Protein AF-A0A2V9KYU4-F1 (afdb_monomer)

Radius of gyration: 28.45 Å; Cα contacts (8 Å, |Δi|>4): 167; chains: 1; bounding box: 65×43×96 Å

Foldseek 3Di:
DDDDPPVLVVLVVVVVVVPPPPVVVLVVLQDPVNVVVLVVVLVVQLVVQLVVCVVPQPDPVDDSVVSNVVSNVVSVVVSVVVVVVVVLLSSQLSLCVQQVHPSVVLSCQCVVDPPSVSVVVCVVPPFDGWDQDPPPRDTHGPPDQADPPPRDGSFDADPPPRHTARSNDQARPPQRDGPPVVVVPPDDDDPPDDDPDDDDD

Sequence (201 aa):
MGGPSNDKLRAIHWRLEHERFRFSEEIRLIPRWYITLIVVLYVVALVAVQIANAMKPLFPDLPGGLSALAAAGITTAAAIGIALFLCLFCYVYVDAQRRGMKAILWLLLAILVPDLIGVVIYFLLREPLPLNCPQCGAVGNARFNYCPSCGNNFRPTCPQCKQEARPGDHYCPNCACDLTATKRTGTGEPVISPAPGAPRL

Solvent-accessible surface area (backbone atoms only — not comparable to full-atom values): 12212 Å² total; per-residue (Å²): 140,81,75,80,53,72,69,54,50,51,46,41,51,55,54,54,66,75,68,60,82,53,59,73,62,62,61,60,67,62,53,68,70,56,55,51,48,53,52,50,52,48,53,50,51,50,53,53,52,53,53,46,35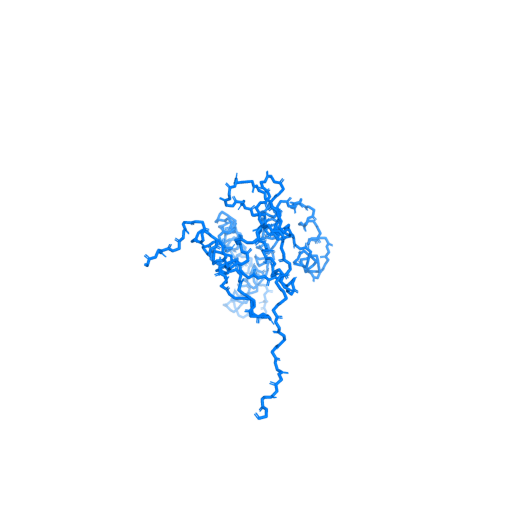,72,78,50,56,86,42,76,91,42,61,72,74,56,31,51,50,52,52,51,49,54,51,49,53,52,49,51,54,52,49,52,53,53,51,51,50,52,46,51,30,53,53,28,48,68,42,72,45,70,25,68,60,55,40,48,42,30,66,72,34,66,92,53,47,22,46,53,52,45,70,74,67,57,67,66,60,63,38,66,39,92,88,77,59,52,80,39,61,68,86,51,51,46,40,92,88,78,62,53,67,76,57,47,56,39,89,88,80,66,44,84,36,66,73,82,53,56,47,36,94,89,75,65,47,56,53,65,63,54,74,73,58,87,63,94,71,87,82,82,73,81,80,93,83,75,87,81,130

Mean predicted aligned error: 12.61 Å

pLDDT: mean 78.89, std 16.22, range [37.5, 95.5]

Nearest PDB structures (foldseek):
  7uhy-assembly1_C-2  TM=3.175E-01  e=9.437E-01  Homo sapiens

Structure (mmCIF, N/CA/C/O backbone):
data_AF-A0A2V9KYU4-F1
#
_entry.id   AF-A0A2V9KYU4-F1
#
loop_
_atom_site.group_PDB
_atom_site.id
_atom_site.type_symbol
_atom_site.label_atom_id
_atom_site.label_alt_id
_atom_site.label_comp_id
_atom_site.label_asym_id
_atom_site.label_entity_id
_atom_site.label_seq_id
_atom_site.pdbx_PDB_ins_code
_atom_site.Cartn_x
_atom_site.Cartn_y
_atom_site.Cartn_z
_atom_site.occupancy
_atom_site.B_iso_or_equiv
_atom_site.auth_seq_id
_atom_site.auth_comp_id
_atom_site.auth_asym_id
_atom_site.auth_atom_id
_atom_site.pdbx_PDB_model_num
ATOM 1 N N . MET A 1 1 ? -22.993 -27.137 34.598 1.00 40.31 1 MET A N 1
ATOM 2 C CA . MET A 1 1 ? -22.034 -26.825 33.517 1.00 40.31 1 MET A CA 1
ATOM 3 C C . MET A 1 1 ? -22.805 -26.150 32.388 1.00 40.31 1 MET A C 1
ATOM 5 O O . MET A 1 1 ? -23.361 -26.834 31.546 1.00 40.31 1 MET A O 1
ATOM 9 N N . GLY A 1 2 ? -22.964 -24.826 32.440 1.00 51.06 2 GLY A N 1
ATOM 10 C CA . GLY A 1 2 ? -23.612 -24.065 31.367 1.00 51.06 2 GLY A CA 1
ATOM 11 C C . GLY A 1 2 ? -22.533 -23.487 30.465 1.00 51.06 2 GLY A C 1
ATOM 12 O O . GLY A 1 2 ? -21.697 -22.7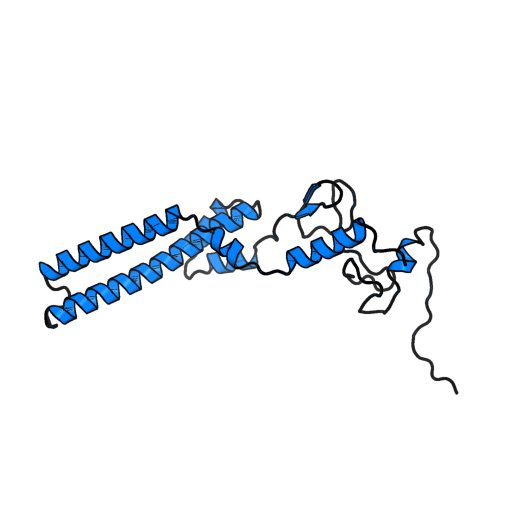28 30.954 1.00 51.06 2 GLY A O 1
ATOM 13 N N . GLY A 1 3 ? -22.511 -23.877 29.189 1.00 51.41 3 GLY A N 1
ATOM 14 C CA . GLY A 1 3 ? -21.596 -23.292 28.210 1.00 51.41 3 GLY A CA 1
ATOM 15 C C . GLY A 1 3 ? -21.772 -21.768 28.121 1.00 51.41 3 GLY A C 1
ATOM 16 O O . GLY A 1 3 ? -22.841 -21.250 28.464 1.00 51.41 3 GLY A O 1
ATOM 17 N N . PRO A 1 4 ? -20.738 -21.017 27.705 1.00 56.16 4 PRO A N 1
ATOM 18 C CA . PRO A 1 4 ? -20.867 -19.577 27.506 1.00 56.16 4 PRO A CA 1
ATOM 19 C C . PRO A 1 4 ? -22.019 -19.283 26.532 1.00 56.16 4 PRO A C 1
ATOM 21 O O . PRO A 1 4 ? -22.140 -19.944 25.503 1.00 56.16 4 PRO A O 1
ATOM 24 N N . SER A 1 5 ? -22.877 -18.305 26.859 1.00 67.00 5 SER A N 1
ATOM 25 C CA . SER A 1 5 ? -23.969 -17.907 25.961 1.00 67.00 5 SER A CA 1
ATOM 26 C C . SER A 1 5 ? -23.408 -17.490 24.599 1.00 67.00 5 SER A C 1
ATOM 28 O O . SER A 1 5 ? -22.297 -16.954 24.522 1.00 67.00 5 SER A O 1
ATOM 30 N N . ASN A 1 6 ? -24.177 -17.698 23.528 1.00 65.69 6 ASN A N 1
ATOM 31 C CA . ASN A 1 6 ? -23.766 -17.342 22.165 1.00 65.69 6 ASN A CA 1
ATOM 32 C C . ASN A 1 6 ? -23.271 -15.888 22.054 1.00 65.69 6 ASN A C 1
ATOM 34 O O . ASN A 1 6 ? -22.336 -15.615 21.307 1.00 65.69 6 ASN A O 1
ATOM 38 N N . ASP A 1 7 ? -23.806 -14.968 22.858 1.00 62.75 7 ASP A N 1
ATOM 39 C CA . ASP A 1 7 ? -23.368 -13.566 22.895 1.00 62.75 7 ASP A CA 1
ATOM 40 C C . ASP A 1 7 ? -21.954 -13.389 23.463 1.00 62.75 7 ASP A C 1
ATOM 42 O O . ASP A 1 7 ? -21.179 -12.566 22.973 1.00 62.75 7 ASP A O 1
ATOM 46 N N . LYS A 1 8 ? -21.582 -14.187 24.476 1.00 57.88 8 LYS A N 1
ATOM 47 C CA . LYS A 1 8 ? -20.220 -14.196 25.032 1.00 57.88 8 LYS A CA 1
ATOM 48 C C . LYS A 1 8 ? -19.228 -14.789 24.036 1.00 57.88 8 LYS A C 1
ATOM 50 O O . LYS A 1 8 ? -18.146 -14.234 23.867 1.00 57.88 8 LYS A O 1
ATOM 55 N N . LEU A 1 9 ? -19.615 -15.860 23.342 1.00 58.56 9 LEU A N 1
ATOM 56 C CA . LEU A 1 9 ? -18.808 -16.450 22.270 1.00 58.56 9 LEU A CA 1
ATOM 57 C C . LEU A 1 9 ? -18.615 -15.464 21.109 1.00 58.56 9 LEU A C 1
ATOM 59 O O . LEU A 1 9 ? -17.493 -15.298 20.636 1.00 58.56 9 LEU A O 1
ATOM 63 N N . ARG A 1 10 ? -19.661 -14.722 20.717 1.00 64.19 10 ARG A N 1
ATOM 64 C CA . ARG A 1 10 ? -19.561 -13.656 19.703 1.00 64.19 10 ARG A CA 1
ATOM 65 C C . ARG A 1 10 ? -18.620 -12.532 20.134 1.00 64.19 10 ARG A C 1
ATOM 67 O O . ARG A 1 10 ? -17.839 -12.074 19.310 1.00 64.19 10 ARG A O 1
ATOM 74 N N . ALA A 1 11 ? -18.641 -12.115 21.400 1.00 61.28 11 ALA A N 1
ATOM 75 C CA . ALA A 1 11 ? -17.736 -11.079 21.906 1.00 61.28 11 ALA A CA 1
ATOM 76 C C . ALA A 1 11 ? -16.263 -11.535 21.963 1.00 61.28 11 ALA A C 1
ATOM 78 O O . ALA A 1 11 ? -15.364 -10.746 21.670 1.00 61.28 11 ALA A O 1
ATOM 79 N N . ILE A 1 12 ? -16.014 -12.804 22.308 1.00 57.31 12 ILE A N 1
ATOM 80 C CA . ILE A 1 12 ? -14.667 -13.400 22.327 1.00 57.31 12 ILE A CA 1
ATOM 81 C C . ILE A 1 12 ? -14.130 -13.561 20.899 1.00 57.31 12 ILE A C 1
ATOM 83 O O . ILE A 1 12 ? -13.014 -13.125 20.617 1.00 57.31 12 ILE A O 1
ATOM 87 N N . HIS A 1 13 ? -14.935 -14.102 19.978 1.00 62.19 13 HIS A N 1
ATOM 88 C CA . HIS A 1 13 ? -14.573 -14.201 18.561 1.00 62.19 13 HIS A CA 1
ATOM 89 C C . HIS A 1 13 ? -14.323 -12.826 17.940 1.00 62.19 13 HIS A C 1
ATOM 91 O O . HIS A 1 13 ? -13.353 -12.656 17.210 1.00 62.19 13 HIS A O 1
ATOM 97 N N . TRP A 1 14 ? -15.136 -11.824 18.286 1.00 60.81 14 TRP A N 1
ATOM 98 C CA . TRP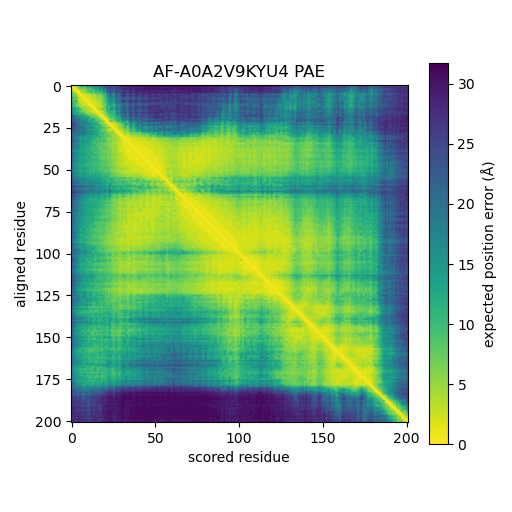 A 1 14 ? -14.946 -10.463 17.797 1.00 60.81 14 TRP A CA 1
ATOM 99 C C . TRP A 1 14 ? -13.592 -9.882 18.218 1.00 60.81 14 TRP A C 1
ATOM 101 O O . TRP A 1 14 ? -12.940 -9.252 17.397 1.00 60.81 14 TRP A O 1
ATOM 111 N N . ARG A 1 15 ? -13.108 -10.125 19.445 1.00 54.84 15 ARG A N 1
ATOM 112 C CA . ARG A 1 15 ? -11.772 -9.653 19.858 1.00 54.84 15 ARG A CA 1
ATOM 113 C C . ARG A 1 15 ? -10.639 -10.414 19.156 1.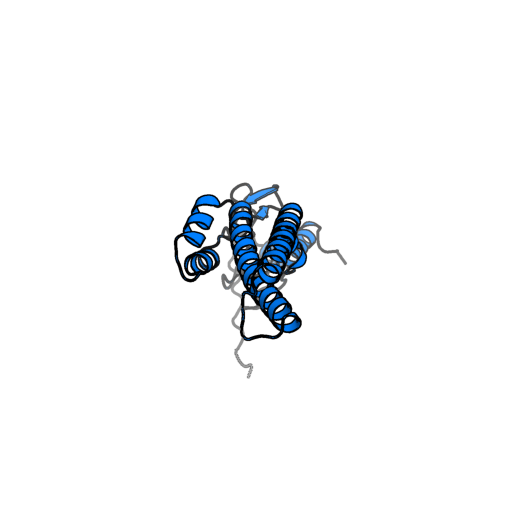00 54.84 15 ARG A C 1
ATOM 115 O O . ARG A 1 15 ? -9.675 -9.790 18.730 1.00 54.84 15 ARG A O 1
ATOM 122 N N . LEU A 1 16 ? -10.771 -11.734 19.012 1.00 56.41 16 LEU A N 1
ATOM 123 C CA . LEU A 1 16 ? -9.749 -12.589 18.392 1.00 56.41 16 LEU A CA 1
ATOM 124 C C . LEU A 1 16 ? -9.603 -12.354 16.879 1.00 56.41 16 LEU A C 1
ATOM 126 O O . LEU A 1 16 ? -8.491 -12.419 16.360 1.00 56.41 16 LEU A O 1
ATOM 130 N N . GLU A 1 17 ? -10.689 -12.023 16.173 1.00 55.38 17 GLU A N 1
ATOM 131 C CA . GLU A 1 17 ? -10.633 -11.672 14.744 1.00 55.38 17 GLU A CA 1
ATOM 132 C C . GLU A 1 17 ? -9.813 -10.386 14.500 1.00 55.38 17 GLU A C 1
ATOM 134 O O . GLU A 1 17 ? -9.202 -10.244 13.445 1.00 55.38 17 GLU A O 1
ATOM 139 N N . HIS A 1 18 ? -9.727 -9.483 15.488 1.00 56.16 18 HIS A N 1
ATOM 140 C CA . HIS A 1 18 ? -8.988 -8.215 15.388 1.00 56.16 18 HIS A CA 1
ATOM 141 C C . HIS A 1 18 ? -7.483 -8.314 15.687 1.00 56.16 18 HIS A C 1
ATOM 143 O O . HIS A 1 18 ? -6.748 -7.394 15.338 1.00 56.16 18 HIS A O 1
ATOM 149 N N . GLU A 1 19 ? -7.005 -9.397 16.309 1.00 51.84 19 GLU A N 1
ATOM 150 C CA . GLU A 1 19 ? -5.578 -9.576 16.647 1.00 51.84 19 GLU A CA 1
ATOM 151 C C . GLU A 1 19 ? -4.812 -10.423 15.621 1.00 51.84 19 GLU A C 1
ATOM 153 O O . GLU A 1 19 ? -3.578 -10.430 15.608 1.00 51.84 19 GLU A O 1
ATOM 158 N N . ARG A 1 20 ? -5.507 -11.124 14.716 1.00 46.97 20 ARG A N 1
ATOM 159 C CA . ARG A 1 20 ? -4.837 -11.896 13.670 1.00 46.97 20 ARG A CA 1
ATOM 160 C C . ARG A 1 20 ? -4.405 -10.948 12.554 1.00 46.97 20 ARG A C 1
ATOM 162 O O . ARG A 1 20 ? -5.153 -10.726 11.608 1.00 46.97 20 ARG A O 1
ATOM 169 N N . PHE A 1 21 ? -3.183 -10.423 12.666 1.00 43.94 21 PHE A N 1
ATOM 170 C CA . PHE A 1 21 ? -2.430 -9.749 11.603 1.00 43.94 21 PHE A CA 1
ATOM 171 C C . PHE A 1 21 ? -2.360 -10.640 10.355 1.00 43.94 21 PHE A C 1
ATOM 173 O O . PHE A 1 21 ? -1.395 -11.365 10.110 1.00 43.94 21 PHE A O 1
ATOM 180 N N . ARG A 1 22 ? -3.427 -10.632 9.561 1.00 57.81 22 ARG A N 1
ATOM 181 C CA . ARG A 1 22 ? -3.567 -11.401 8.331 1.00 57.81 22 ARG A CA 1
ATOM 182 C C . ARG A 1 22 ? -2.882 -10.596 7.232 1.00 57.81 22 ARG A C 1
ATOM 184 O O . ARG A 1 22 ? -3.526 -10.136 6.299 1.00 57.81 22 ARG A O 1
ATOM 191 N N . PHE A 1 23 ? -1.559 -10.442 7.348 1.00 52.31 23 PHE A N 1
ATOM 192 C CA . PHE A 1 23 ? -0.682 -9.836 6.334 1.00 52.31 23 PHE A CA 1
ATOM 193 C C . PHE A 1 23 ? -1.031 -10.336 4.919 1.00 52.31 23 PHE A C 1
ATOM 195 O O . PHE A 1 23 ? -0.989 -9.586 3.952 1.00 52.31 23 PHE A O 1
ATOM 202 N N . SER A 1 24 ? -1.459 -11.597 4.791 1.00 54.41 24 SER A N 1
ATOM 203 C CA . SER A 1 24 ? -1.898 -12.203 3.529 1.00 54.41 24 SER A CA 1
ATOM 204 C C . SER A 1 24 ? -3.196 -11.622 2.943 1.00 54.41 24 SER A C 1
ATOM 206 O O . SER A 1 24 ? -3.373 -11.655 1.728 1.00 54.41 24 SER A O 1
ATOM 208 N N . GLU A 1 25 ? -4.114 -11.100 3.762 1.00 64.38 25 GLU A N 1
ATOM 209 C CA . GLU A 1 25 ? -5.283 -10.344 3.282 1.00 64.38 25 GLU A CA 1
ATOM 210 C C . GLU A 1 25 ? -4.933 -8.913 2.905 1.00 64.38 25 GLU A C 1
ATOM 212 O O . GLU A 1 25 ? -5.524 -8.366 1.973 1.00 64.38 25 GLU A O 1
ATOM 217 N N . GLU A 1 26 ? -3.945 -8.344 3.586 1.00 64.44 26 GLU A N 1
ATOM 218 C CA . GLU A 1 26 ? -3.434 -7.009 3.307 1.00 64.44 26 GLU A CA 1
ATOM 219 C C . GLU A 1 26 ? -2.652 -6.990 1.979 1.00 64.44 26 GLU A C 1
ATOM 221 O O . GLU A 1 26 ? -2.885 -6.135 1.132 1.00 64.44 26 GLU A O 1
ATOM 226 N N . ILE A 1 27 ? -1.852 -8.026 1.691 1.00 63.97 27 ILE A N 1
ATOM 227 C CA . ILE A 1 27 ? -1.189 -8.220 0.384 1.00 63.97 27 ILE A CA 1
ATOM 228 C C . ILE A 1 27 ? -2.212 -8.442 -0.746 1.00 63.97 27 ILE A C 1
ATOM 230 O O . ILE A 1 27 ? -1.970 -8.081 -1.898 1.00 63.97 27 ILE A O 1
ATOM 234 N N . ARG A 1 28 ? -3.397 -8.983 -0.430 1.00 66.56 28 ARG A N 1
ATOM 235 C CA . ARG A 1 28 ? -4.480 -9.193 -1.405 1.00 66.56 28 ARG A CA 1
ATOM 236 C C . ARG A 1 28 ? -5.164 -7.896 -1.847 1.00 66.56 28 ARG A C 1
ATOM 238 O O . ARG A 1 28 ? -5.975 -7.958 -2.770 1.00 66.56 28 ARG A O 1
ATOM 245 N N . LEU A 1 29 ? -4.865 -6.749 -1.218 1.00 72.50 29 LEU A N 1
ATOM 246 C CA . LEU A 1 29 ? -5.327 -5.440 -1.697 1.00 72.50 29 LEU A CA 1
ATOM 247 C C . LEU A 1 29 ? -4.792 -5.121 -3.090 1.00 72.50 29 LEU A C 1
ATOM 249 O O . LEU A 1 29 ? -5.500 -4.470 -3.855 1.00 72.50 29 LEU A O 1
ATOM 253 N N . ILE A 1 30 ? -3.555 -5.526 -3.399 1.00 78.69 30 ILE A N 1
ATOM 254 C CA . ILE A 1 30 ? -2.906 -5.147 -4.652 1.00 78.69 30 ILE A CA 1
ATOM 255 C C . ILE A 1 30 ? -3.577 -5.936 -5.783 1.00 78.69 30 ILE A C 1
ATOM 257 O O . ILE A 1 30 ? -3.495 -7.171 -5.806 1.00 78.69 30 ILE A O 1
ATOM 261 N N . PRO A 1 31 ? -4.262 -5.266 -6.727 1.00 80.75 31 PRO A N 1
ATOM 262 C CA . PRO A 1 31 ? -4.967 -5.961 -7.786 1.00 80.75 31 PRO A CA 1
ATOM 263 C C . PRO A 1 31 ? -3.992 -6.784 -8.625 1.00 80.75 31 PRO A C 1
ATOM 265 O O . PRO A 1 31 ? -2.937 -6.297 -9.028 1.00 80.75 31 PRO A O 1
ATOM 268 N N . ARG A 1 32 ? -4.362 -8.020 -8.970 1.00 85.19 32 ARG A N 1
ATOM 269 C CA . ARG A 1 32 ? -3.508 -8.868 -9.819 1.00 85.19 32 ARG A CA 1
ATOM 270 C C . ARG A 1 32 ? -3.208 -8.226 -11.174 1.00 85.19 32 ARG A C 1
ATOM 272 O O . ARG A 1 32 ? -2.089 -8.355 -11.653 1.00 85.19 32 ARG A O 1
ATOM 279 N N . TRP A 1 33 ? -4.172 -7.493 -1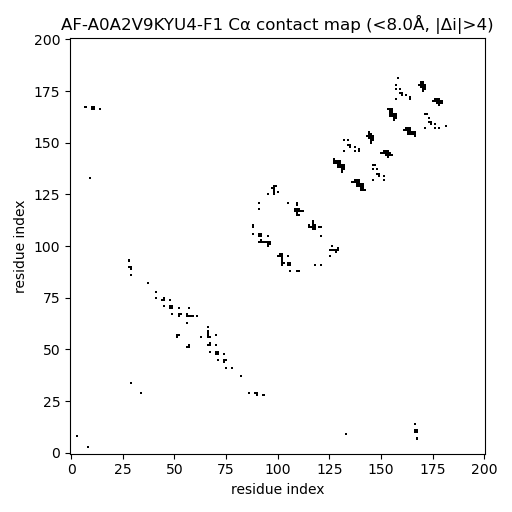1.738 1.00 87.56 33 TRP A N 1
ATOM 280 C CA . TRP A 1 33 ? -3.996 -6.773 -13.003 1.00 87.56 33 TRP A CA 1
ATOM 281 C C . TRP A 1 33 ? -2.905 -5.693 -12.916 1.00 87.56 33 TRP A C 1
ATOM 283 O O . TRP A 1 33 ? -2.198 -5.435 -13.889 1.00 87.56 33 TRP A O 1
ATOM 293 N N . TYR A 1 34 ? -2.735 -5.085 -11.740 1.00 87.31 34 TYR A N 1
ATOM 294 C CA . TYR A 1 34 ? -1.721 -4.064 -11.506 1.00 87.31 34 TYR A CA 1
ATOM 295 C C . TYR A 1 34 ? -0.320 -4.678 -11.480 1.00 87.31 34 TYR A C 1
ATOM 297 O O . TYR A 1 34 ? 0.596 -4.183 -12.130 1.00 87.31 34 TYR A O 1
ATOM 305 N N . ILE A 1 35 ? -0.179 -5.824 -10.809 1.00 87.56 35 ILE A N 1
ATOM 306 C CA . ILE A 1 35 ? 1.072 -6.590 -10.797 1.00 87.56 35 ILE A CA 1
ATOM 307 C C . ILE A 1 35 ? 1.422 -7.050 -12.215 1.00 87.56 35 ILE A C 1
ATOM 309 O O . ILE A 1 35 ? 2.562 -6.886 -12.641 1.00 87.56 35 ILE A O 1
ATOM 313 N N . THR A 1 36 ? 0.452 -7.568 -12.980 1.00 90.69 36 THR A N 1
ATOM 314 C CA . THR A 1 36 ? 0.707 -7.970 -14.373 1.00 90.69 36 THR A CA 1
ATOM 315 C C . THR A 1 36 ? 1.143 -6.793 -15.239 1.00 90.69 36 THR A C 1
ATOM 317 O O . THR A 1 36 ? 2.053 -6.953 -16.042 1.00 90.69 36 THR A O 1
ATOM 320 N N . LEU A 1 37 ? 0.558 -5.606 -15.048 1.00 91.94 37 LEU A N 1
ATOM 321 C CA . LEU A 1 37 ? 0.958 -4.391 -15.761 1.00 91.94 37 LEU A CA 1
ATOM 322 C C . LEU A 1 37 ? 2.420 -4.035 -15.451 1.00 91.94 37 LEU A C 1
ATOM 324 O O . LEU A 1 37 ? 3.203 -3.847 -16.380 1.00 91.94 37 LEU A O 1
ATOM 328 N N . ILE A 1 38 ? 2.809 -4.004 -14.170 1.00 92.00 38 ILE A N 1
ATOM 329 C CA . ILE A 1 38 ? 4.193 -3.714 -13.752 1.00 92.00 38 ILE A CA 1
ATOM 330 C C . ILE A 1 38 ? 5.172 -4.716 -14.370 1.00 92.00 38 ILE A C 1
ATOM 332 O O . ILE A 1 38 ? 6.197 -4.315 -14.916 1.00 92.00 38 ILE A O 1
ATOM 336 N N . VAL A 1 39 ? 4.846 -6.012 -14.323 1.00 92.12 39 VAL A N 1
ATOM 337 C CA . VAL A 1 39 ? 5.694 -7.067 -14.895 1.00 92.12 39 VAL A CA 1
ATOM 338 C C . VAL A 1 39 ? 5.831 -6.903 -16.410 1.00 92.12 39 VAL A C 1
ATOM 340 O O . VAL A 1 39 ? 6.940 -6.997 -16.927 1.00 92.12 39 VAL A O 1
ATOM 343 N N . VAL A 1 40 ? 4.741 -6.605 -17.124 1.00 95.06 40 VAL A N 1
ATOM 344 C CA . VAL A 1 40 ? 4.777 -6.362 -18.575 1.00 95.06 40 VAL A CA 1
ATOM 345 C C . VAL A 1 40 ? 5.646 -5.148 -18.907 1.00 95.06 40 VAL A C 1
ATOM 347 O O . VAL A 1 40 ? 6.522 -5.255 -19.761 1.00 95.06 40 VAL A O 1
ATOM 350 N N . LEU A 1 41 ? 5.466 -4.017 -18.216 1.00 94.06 41 LEU A N 1
ATOM 351 C CA . LEU A 1 41 ? 6.287 -2.820 -18.434 1.00 94.06 41 LEU A CA 1
ATOM 352 C C . LEU A 1 41 ? 7.768 -3.068 -18.138 1.00 94.06 41 LEU A C 1
ATOM 354 O O . LEU A 1 41 ? 8.625 -2.595 -18.880 1.00 94.06 41 LEU A O 1
ATOM 358 N N . TYR A 1 42 ? 8.071 -3.835 -17.091 1.00 94.06 42 TYR A N 1
ATOM 359 C CA . TYR A 1 42 ? 9.436 -4.230 -16.762 1.00 94.06 42 TYR A CA 1
ATOM 360 C C . TYR A 1 42 ? 10.072 -5.076 -17.872 1.00 94.06 42 TYR A C 1
ATOM 362 O O . TYR A 1 42 ? 11.183 -4.777 -18.305 1.00 94.06 42 TYR A O 1
ATOM 370 N N . VAL A 1 43 ? 9.360 -6.084 -18.389 1.00 94.94 43 VAL A N 1
ATOM 371 C CA . VAL A 1 43 ? 9.848 -6.913 -19.505 1.00 94.94 43 VAL A CA 1
ATOM 372 C C . VAL A 1 43 ? 10.069 -6.065 -20.760 1.00 94.94 43 VAL A C 1
ATOM 374 O O . VAL A 1 43 ? 11.100 -6.203 -21.415 1.00 94.94 43 VAL A O 1
ATOM 377 N N . VAL A 1 44 ? 9.152 -5.144 -21.071 1.00 95.50 44 VAL A N 1
ATOM 378 C CA . VAL A 1 44 ? 9.303 -4.209 -22.198 1.00 95.50 44 VAL A CA 1
ATOM 379 C C . VAL A 1 44 ? 10.533 -3.314 -22.014 1.00 95.50 44 VAL A C 1
ATOM 381 O O . VAL A 1 44 ? 11.313 -3.158 -22.953 1.00 95.50 44 VAL A O 1
ATOM 384 N N . ALA A 1 45 ? 10.748 -2.768 -20.814 1.00 93.38 45 ALA A N 1
ATOM 385 C CA . ALA A 1 45 ? 11.907 -1.934 -20.505 1.00 93.38 45 ALA A CA 1
ATOM 386 C C . ALA A 1 45 ? 13.229 -2.710 -20.618 1.00 93.38 45 ALA A C 1
ATOM 388 O O . ALA A 1 45 ? 14.185 -2.197 -21.200 1.00 93.38 45 ALA A O 1
ATOM 389 N N . LEU A 1 46 ? 13.273 -3.957 -20.133 1.00 93.06 46 LEU A N 1
ATOM 390 C CA . LEU A 1 46 ? 14.431 -4.835 -20.306 1.00 93.06 46 LEU A CA 1
ATOM 391 C C . LEU A 1 46 ? 14.739 -5.059 -21.786 1.00 93.06 46 LEU A C 1
ATOM 393 O O . LEU A 1 46 ? 15.868 -4.840 -22.215 1.00 93.06 46 LEU A O 1
ATOM 397 N N . VAL A 1 47 ? 13.744 -5.464 -22.578 1.00 93.75 47 VAL A N 1
ATOM 398 C CA . VAL A 1 47 ? 13.930 -5.724 -24.012 1.00 93.75 47 VAL A CA 1
ATOM 399 C C . VAL A 1 47 ? 14.423 -4.467 -24.730 1.00 93.75 47 VAL A C 1
ATOM 401 O O . VAL A 1 47 ? 15.393 -4.539 -25.481 1.00 93.75 47 VAL A O 1
ATOM 404 N N . ALA A 1 48 ? 13.819 -3.309 -24.456 1.00 92.62 48 ALA A N 1
ATOM 405 C CA . ALA A 1 48 ? 14.224 -2.039 -25.052 1.00 92.62 48 ALA A CA 1
ATOM 406 C C . ALA A 1 48 ? 15.681 -1.675 -24.721 1.00 92.62 48 ALA A C 1
ATOM 408 O O . ALA A 1 48 ? 16.435 -1.285 -25.612 1.00 92.62 48 ALA A O 1
ATOM 409 N N . VAL A 1 49 ? 16.100 -1.842 -23.462 1.00 91.44 49 VAL A N 1
ATOM 410 C CA . VAL A 1 49 ? 17.469 -1.521 -23.032 1.00 91.44 49 VAL A CA 1
ATOM 411 C C . VAL A 1 49 ? 18.485 -2.504 -23.605 1.00 91.44 49 VAL A C 1
ATOM 413 O O . VAL A 1 49 ? 19.553 -2.073 -24.033 1.00 91.44 49 VAL A O 1
ATOM 416 N N . GLN A 1 50 ? 18.157 -3.793 -23.705 1.00 89.12 50 GLN A N 1
ATOM 417 C CA . GLN A 1 50 ? 19.062 -4.769 -24.316 1.00 89.12 50 GLN A CA 1
ATOM 418 C C . GLN A 1 50 ? 19.203 -4.563 -25.830 1.00 89.12 50 GLN A C 1
ATOM 420 O O . GLN A 1 50 ? 20.313 -4.677 -26.348 1.00 89.12 50 GLN A O 1
ATOM 425 N N . ILE A 1 51 ? 18.124 -4.196 -26.535 1.00 90.62 51 ILE A N 1
ATOM 426 C CA . ILE A 1 51 ? 18.191 -3.799 -27.952 1.00 90.62 51 ILE A CA 1
ATOM 427 C C . ILE A 1 51 ? 19.070 -2.554 -28.106 1.00 90.62 51 ILE A C 1
ATOM 429 O O . ILE A 1 51 ? 19.972 -2.537 -28.942 1.00 90.62 51 ILE A O 1
ATOM 433 N N . ALA A 1 52 ? 18.857 -1.534 -27.270 1.00 89.88 52 ALA A N 1
ATOM 434 C CA . ALA A 1 52 ? 19.666 -0.322 -27.296 1.00 89.88 52 ALA A CA 1
ATOM 435 C C . ALA A 1 52 ? 21.150 -0.621 -27.029 1.00 89.88 52 ALA A C 1
ATOM 437 O O . ALA A 1 52 ? 21.997 -0.156 -27.786 1.00 89.88 52 ALA A O 1
ATOM 438 N N . ASN A 1 53 ? 21.463 -1.451 -26.026 1.00 88.19 53 ASN A N 1
ATOM 439 C CA . ASN A 1 53 ? 22.833 -1.846 -25.693 1.00 88.19 53 ASN A CA 1
ATOM 440 C C . ASN A 1 53 ? 23.502 -2.673 -26.808 1.00 88.19 53 ASN A C 1
ATOM 442 O O . ASN A 1 53 ? 24.715 -2.589 -26.980 1.00 88.19 53 ASN A O 1
ATOM 446 N N . ALA A 1 54 ? 22.726 -3.440 -27.584 1.00 86.75 54 ALA A N 1
ATOM 447 C CA . ALA A 1 54 ? 23.221 -4.160 -28.758 1.00 86.75 54 ALA A CA 1
ATOM 448 C C . ALA A 1 54 ? 23.532 -3.226 -29.942 1.00 86.75 54 ALA A C 1
ATOM 450 O O . ALA A 1 54 ? 24.489 -3.470 -30.672 1.00 86.75 54 ALA A O 1
ATOM 451 N N . MET A 1 55 ? 22.750 -2.154 -30.130 1.00 88.31 55 MET A N 1
ATOM 452 C CA . MET A 1 55 ? 23.000 -1.149 -31.175 1.00 88.31 55 MET A CA 1
ATOM 453 C C . MET A 1 55 ? 24.148 -0.204 -30.808 1.00 88.31 55 MET A C 1
ATOM 455 O O . MET A 1 55 ? 24.969 0.146 -31.654 1.00 88.31 55 MET A O 1
ATOM 459 N N . LYS A 1 56 ? 24.199 0.230 -29.547 1.00 87.00 56 LYS A N 1
ATOM 460 C CA . LYS A 1 56 ? 25.253 1.076 -28.995 1.00 87.00 56 LYS A CA 1
ATOM 461 C C . LYS A 1 56 ? 25.483 0.674 -27.537 1.00 87.00 56 LYS A C 1
ATOM 463 O O . LYS A 1 56 ? 24.584 0.888 -26.722 1.00 87.00 56 LYS A O 1
ATOM 468 N N . PRO A 1 57 ? 26.666 0.146 -27.178 1.00 84.44 57 PRO A N 1
ATOM 469 C CA . PRO A 1 57 ? 26.921 -0.263 -25.807 1.00 84.44 57 PRO A CA 1
ATOM 470 C C . PRO A 1 57 ? 26.811 0.948 -24.879 1.00 84.44 57 PRO A C 1
ATOM 472 O O . PRO A 1 57 ? 27.473 1.967 -25.083 1.00 84.44 57 PRO A O 1
ATOM 475 N N . LEU A 1 58 ? 25.953 0.829 -23.864 1.00 83.06 58 LEU A N 1
ATOM 476 C CA . LEU A 1 58 ? 25.716 1.868 -22.861 1.00 83.06 58 LEU A CA 1
ATOM 477 C C . LEU A 1 58 ? 26.984 2.134 -22.033 1.00 83.06 58 LEU A C 1
ATOM 479 O O . LEU A 1 58 ? 27.229 3.263 -21.617 1.00 83.06 58 LEU A O 1
ATOM 483 N N . PHE A 1 59 ? 27.803 1.094 -21.855 1.00 81.44 59 PHE A N 1
ATOM 484 C CA . PHE A 1 59 ? 29.118 1.141 -21.223 1.00 81.44 59 PHE A CA 1
ATOM 485 C C . PHE A 1 59 ? 30.181 0.686 -22.234 1.00 81.44 59 PHE A C 1
ATOM 487 O O . PHE A 1 59 ? 30.396 -0.521 -22.378 1.00 81.44 59 PHE A O 1
ATOM 494 N N . PRO A 1 60 ? 30.805 1.620 -22.972 1.00 81.06 60 PRO A N 1
ATOM 495 C CA . PRO A 1 60 ? 31.704 1.292 -24.080 1.00 81.06 60 PRO A CA 1
ATOM 496 C C . PRO A 1 60 ? 33.023 0.650 -23.629 1.00 81.06 60 PRO A C 1
ATOM 498 O O . PRO A 1 60 ? 33.615 -0.105 -24.393 1.00 81.06 60 PRO A O 1
ATOM 501 N N . ASP A 1 61 ? 33.451 0.897 -22.390 1.00 86.88 61 ASP A N 1
ATOM 502 C CA . ASP A 1 61 ? 34.709 0.376 -21.837 1.00 86.88 61 ASP A CA 1
ATOM 503 C C . ASP A 1 61 ? 34.597 -1.076 -21.332 1.00 86.88 61 ASP A C 1
ATOM 505 O O . ASP A 1 61 ? 35.590 -1.678 -20.921 1.00 86.88 61 ASP A O 1
ATOM 509 N N . LEU A 1 62 ? 33.387 -1.654 -21.339 1.00 83.56 62 LEU A N 1
ATOM 510 C CA . LEU A 1 62 ? 33.130 -3.020 -20.883 1.00 83.56 62 LEU A CA 1
ATOM 511 C C . LEU A 1 62 ? 33.033 -3.996 -22.068 1.00 83.56 62 LEU A C 1
ATOM 513 O O . LEU A 1 62 ? 32.422 -3.672 -23.089 1.00 83.56 62 LEU A O 1
ATOM 517 N N . PRO A 1 63 ? 33.540 -5.239 -21.929 1.00 81.94 63 PRO A N 1
ATOM 518 C CA . PRO A 1 63 ? 33.324 -6.269 -22.937 1.00 81.94 63 PRO A CA 1
ATOM 519 C C . PRO A 1 63 ? 31.820 -6.537 -23.094 1.00 81.94 63 PRO A C 1
ATOM 521 O O . PRO A 1 63 ? 31.076 -6.531 -22.111 1.00 81.94 63 PRO A O 1
ATOM 524 N N . GLY A 1 64 ? 31.369 -6.795 -24.326 1.00 77.19 64 GLY A N 1
ATOM 525 C CA . GLY A 1 64 ? 29.942 -6.777 -24.687 1.00 77.19 64 GLY A CA 1
ATOM 526 C C . GLY A 1 64 ? 29.025 -7.651 -23.818 1.00 77.19 64 GLY A C 1
ATOM 527 O O . GLY A 1 64 ? 27.897 -7.264 -23.526 1.00 77.19 64 GLY A O 1
ATOM 528 N N . GLY A 1 65 ? 29.514 -8.799 -23.337 1.00 82.06 65 GLY A N 1
ATOM 529 C CA . GLY A 1 65 ? 28.756 -9.642 -22.405 1.00 82.06 65 GLY A CA 1
ATOM 530 C C . GLY A 1 65 ? 28.513 -8.979 -21.042 1.00 82.06 65 GLY A C 1
ATOM 531 O O . GLY A 1 65 ? 27.417 -9.072 -20.495 1.00 82.06 65 GLY A O 1
ATOM 532 N N . LEU A 1 66 ? 29.506 -8.263 -20.504 1.00 83.81 66 LEU A N 1
ATOM 533 C CA . LEU A 1 66 ? 29.396 -7.581 -19.211 1.00 83.81 66 LEU A CA 1
ATOM 534 C C . LEU A 1 66 ? 28.590 -6.282 -19.307 1.00 83.81 66 LEU A C 1
ATOM 536 O O . LEU A 1 66 ? 27.851 -5.971 -18.375 1.00 83.81 66 LEU A O 1
ATOM 540 N N . SER A 1 67 ? 28.670 -5.548 -20.423 1.00 83.69 67 SER A N 1
ATOM 541 C CA . SER A 1 67 ? 27.873 -4.325 -20.611 1.00 83.69 67 SER A CA 1
ATOM 542 C C . SER A 1 67 ? 26.368 -4.624 -20.633 1.00 83.69 67 SER A C 1
ATOM 544 O O . SER A 1 67 ? 25.587 -3.906 -20.008 1.00 83.69 67 SER A O 1
ATOM 546 N N . ALA A 1 68 ? 25.964 -5.736 -21.259 1.00 87.00 68 ALA A N 1
ATOM 547 C CA . ALA A 1 68 ? 24.576 -6.199 -21.278 1.00 87.00 68 ALA A CA 1
ATOM 548 C C . ALA A 1 68 ? 24.075 -6.644 -19.895 1.00 87.00 68 ALA A C 1
ATOM 550 O O . ALA A 1 68 ? 22.918 -6.395 -19.553 1.00 87.00 68 ALA A O 1
ATOM 551 N N . LEU A 1 69 ? 24.932 -7.281 -19.090 1.00 88.00 69 LEU A N 1
ATOM 552 C CA . LEU A 1 69 ? 24.600 -7.675 -17.717 1.00 88.00 69 LEU A CA 1
ATOM 553 C C . LEU A 1 69 ? 24.490 -6.462 -16.788 1.00 88.00 69 LEU A C 1
ATOM 555 O O . LEU A 1 69 ? 23.556 -6.388 -15.992 1.00 88.00 69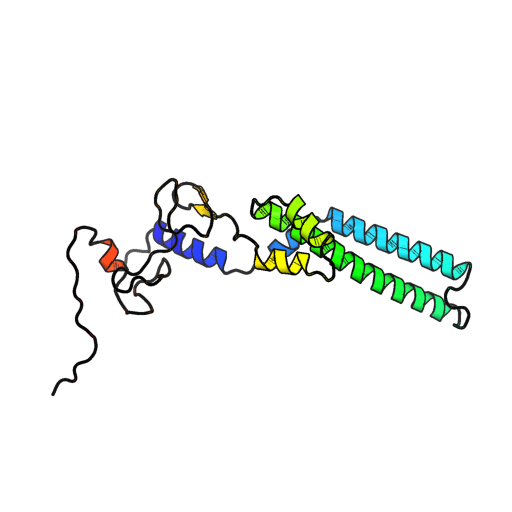 LEU A O 1
ATOM 559 N N . ALA A 1 70 ? 25.398 -5.491 -16.911 1.00 89.50 70 ALA A N 1
ATOM 560 C CA . ALA A 1 70 ? 25.349 -4.251 -16.140 1.00 89.50 70 ALA A CA 1
ATOM 561 C C . ALA A 1 70 ? 24.077 -3.445 -16.454 1.00 89.50 70 ALA A C 1
ATOM 563 O O . ALA A 1 70 ? 23.376 -3.016 -15.537 1.00 89.50 70 ALA A O 1
ATOM 564 N N . ALA A 1 71 ? 23.726 -3.302 -17.738 1.00 88.75 71 ALA A N 1
ATOM 565 C CA . ALA A 1 71 ? 22.497 -2.632 -18.162 1.00 88.75 71 ALA A CA 1
ATOM 566 C C . ALA A 1 71 ? 21.234 -3.348 -17.643 1.00 88.75 71 ALA A C 1
ATOM 568 O O . ALA A 1 71 ? 20.335 -2.701 -17.098 1.00 88.75 71 ALA A O 1
ATOM 569 N N . ALA A 1 72 ? 21.187 -4.683 -17.722 1.00 90.56 72 ALA A N 1
ATOM 570 C CA . ALA A 1 72 ? 20.097 -5.480 -17.156 1.00 90.56 72 ALA A CA 1
ATOM 571 C C . ALA A 1 72 ? 20.001 -5.338 -15.624 1.00 90.56 72 ALA A C 1
ATOM 573 O O . ALA A 1 72 ? 18.909 -5.197 -15.077 1.00 90.56 72 ALA A O 1
ATOM 574 N N . GLY A 1 73 ? 21.132 -5.319 -14.916 1.00 92.25 73 GLY A N 1
ATOM 575 C CA . GLY A 1 73 ? 21.165 -5.134 -13.465 1.00 92.25 73 GLY A CA 1
ATOM 576 C C . GLY A 1 73 ? 20.625 -3.769 -13.032 1.00 92.25 73 GLY A C 1
ATOM 577 O O . GLY A 1 73 ? 19.760 -3.697 -12.160 1.00 92.25 73 GLY A O 1
ATOM 578 N N . ILE A 1 74 ? 21.078 -2.690 -13.678 1.00 91.06 74 ILE A N 1
ATOM 579 C CA . ILE A 1 74 ? 20.651 -1.315 -13.365 1.00 91.06 74 ILE A CA 1
ATOM 580 C C . ILE A 1 74 ? 19.162 -1.125 -13.655 1.00 91.06 74 ILE A C 1
ATOM 582 O O . ILE A 1 74 ? 18.432 -0.584 -12.826 1.00 91.06 74 ILE A O 1
ATOM 586 N N . THR A 1 75 ? 18.692 -1.598 -14.810 1.00 92.75 75 THR A N 1
ATOM 587 C CA . THR A 1 75 ? 17.270 -1.517 -15.177 1.00 92.75 75 THR A CA 1
ATOM 588 C C . THR A 1 75 ? 16.390 -2.304 -14.220 1.00 92.75 75 THR A C 1
ATOM 590 O O . THR A 1 75 ? 15.351 -1.799 -13.804 1.00 92.75 75 THR A O 1
ATOM 593 N N . THR A 1 76 ? 16.828 -3.492 -13.804 1.00 92.38 76 THR A N 1
ATOM 594 C CA . THR A 1 76 ? 16.129 -4.297 -12.796 1.00 92.38 76 THR A CA 1
ATOM 595 C C . THR A 1 76 ? 16.071 -3.586 -11.451 1.00 92.38 76 THR A C 1
ATOM 597 O O . THR A 1 76 ? 14.995 -3.475 -10.869 1.00 92.38 76 THR A O 1
ATOM 600 N N . ALA A 1 77 ? 17.191 -3.043 -10.969 1.00 94.06 77 ALA A N 1
ATOM 601 C CA . ALA A 1 77 ? 17.232 -2.315 -9.703 1.00 94.06 77 ALA A CA 1
ATOM 602 C C . ALA A 1 77 ? 16.320 -1.075 -9.724 1.00 94.06 77 ALA A C 1
ATOM 604 O O . ALA A 1 77 ? 15.526 -0.872 -8.803 1.00 94.06 77 ALA A O 1
ATOM 605 N N . ALA A 1 78 ? 16.375 -0.283 -10.799 1.00 93.56 78 ALA A N 1
ATOM 606 C CA . ALA A 1 78 ? 15.513 0.881 -10.979 1.00 93.56 78 ALA A CA 1
ATOM 607 C C . ALA A 1 78 ? 14.028 0.487 -11.063 1.00 93.56 78 ALA A C 1
ATOM 609 O O . ALA A 1 78 ? 13.188 1.096 -10.401 1.00 93.56 78 ALA A O 1
ATOM 610 N N . ALA A 1 79 ? 13.702 -0.563 -11.823 1.00 93.38 79 ALA A N 1
ATOM 611 C CA . ALA A 1 79 ? 12.339 -1.064 -11.956 1.00 93.38 79 ALA A CA 1
ATOM 612 C C . ALA A 1 79 ? 11.780 -1.578 -10.625 1.00 93.38 79 ALA A C 1
ATOM 614 O O . ALA A 1 79 ? 10.631 -1.288 -10.307 1.00 93.38 79 ALA A O 1
ATOM 615 N N . ILE A 1 80 ? 12.586 -2.281 -9.821 1.00 93.94 80 ILE A N 1
ATOM 616 C CA . ILE A 1 80 ? 12.196 -2.718 -8.474 1.00 93.94 80 ILE A CA 1
ATOM 617 C C . ILE A 1 80 ? 11.905 -1.504 -7.589 1.00 93.94 80 ILE A C 1
ATOM 619 O O . ILE A 1 80 ? 10.857 -1.467 -6.948 1.00 93.94 80 ILE A O 1
ATOM 623 N N . GLY A 1 81 ? 12.781 -0.495 -7.584 1.00 93.50 81 GLY A N 1
ATOM 624 C CA . GLY A 1 81 ? 12.563 0.735 -6.820 1.00 93.50 81 GLY A CA 1
ATOM 625 C C . GLY A 1 81 ? 11.240 1.408 -7.188 1.00 93.50 81 GLY A C 1
ATOM 626 O O . GLY A 1 81 ? 10.399 1.648 -6.323 1.00 93.50 81 GLY A O 1
ATOM 627 N N . ILE A 1 82 ? 11.010 1.632 -8.484 1.00 92.06 82 ILE A N 1
ATOM 628 C CA . ILE A 1 82 ? 9.773 2.241 -8.993 1.00 92.06 82 ILE A CA 1
ATOM 629 C C . ILE A 1 82 ? 8.553 1.377 -8.652 1.00 92.06 82 ILE A C 1
ATOM 631 O O . ILE A 1 82 ? 7.544 1.906 -8.190 1.00 92.06 82 ILE A O 1
ATOM 635 N N . ALA A 1 83 ? 8.633 0.057 -8.830 1.00 91.69 83 ALA A N 1
ATOM 636 C CA . ALA A 1 83 ? 7.543 -0.863 -8.517 1.00 91.69 83 ALA A CA 1
ATOM 637 C C . ALA A 1 83 ? 7.162 -0.823 -7.030 1.00 91.69 83 ALA A C 1
ATOM 639 O O . ALA A 1 83 ? 5.976 -0.816 -6.709 1.00 91.69 83 ALA A O 1
ATOM 640 N N . LEU A 1 84 ? 8.141 -0.750 -6.122 1.00 91.12 84 LEU A N 1
ATOM 641 C CA . LEU A 1 84 ? 7.886 -0.619 -4.686 1.00 91.12 84 LEU A CA 1
ATOM 642 C C . LEU A 1 84 ? 7.174 0.699 -4.356 1.00 91.12 84 LEU A C 1
ATOM 644 O O . LEU A 1 84 ? 6.189 0.681 -3.618 1.00 91.12 84 LEU A O 1
ATOM 648 N N . PHE A 1 85 ? 7.607 1.818 -4.944 1.00 91.38 85 PHE A N 1
ATOM 649 C CA . PHE A 1 85 ? 6.939 3.116 -4.782 1.00 91.38 85 PHE A CA 1
ATOM 650 C C . PHE A 1 85 ? 5.497 3.095 -5.291 1.00 91.38 85 PHE A C 1
ATOM 652 O O . PHE A 1 85 ? 4.570 3.523 -4.606 1.00 91.38 85 PHE A O 1
ATOM 659 N N . LEU A 1 86 ? 5.298 2.560 -6.489 1.00 91.00 86 LEU A N 1
ATOM 660 C CA . LEU A 1 86 ? 3.999 2.423 -7.129 1.00 91.00 86 LEU A CA 1
ATOM 661 C C . LEU A 1 86 ? 3.038 1.548 -6.303 1.00 91.00 86 LEU A C 1
ATOM 663 O O . LEU A 1 86 ? 1.908 1.958 -6.021 1.00 91.00 86 LEU A O 1
ATOM 667 N N . CYS A 1 87 ? 3.507 0.395 -5.823 1.00 89.75 87 CYS A N 1
ATOM 668 C CA . CYS A 1 87 ? 2.757 -0.466 -4.909 1.00 89.75 87 CYS A CA 1
ATOM 669 C C . CYS A 1 87 ? 2.421 0.236 -3.587 1.00 89.75 87 CYS A C 1
ATOM 671 O O . CYS A 1 87 ? 1.299 0.094 -3.105 1.00 89.75 87 CYS A O 1
ATOM 673 N N . LEU A 1 88 ? 3.348 1.015 -3.020 1.00 90.31 88 LEU A N 1
ATOM 674 C CA . LEU A 1 88 ? 3.125 1.781 -1.792 1.00 90.31 88 LEU A CA 1
ATOM 675 C C . LEU A 1 88 ? 2.013 2.824 -1.967 1.00 90.31 88 LEU A C 1
ATOM 677 O O . LEU A 1 88 ? 1.104 2.899 -1.143 1.00 90.31 88 LEU A O 1
ATOM 681 N N . PHE A 1 89 ? 2.032 3.599 -3.053 1.00 91.19 89 PHE A N 1
ATOM 682 C CA . PHE A 1 89 ? 0.980 4.582 -3.328 1.00 91.19 89 PHE A CA 1
ATOM 683 C C . PHE A 1 89 ? -0.370 3.928 -3.628 1.00 91.19 89 PHE A C 1
ATOM 685 O O . PHE A 1 89 ? -1.403 4.382 -3.132 1.00 91.19 89 PHE A O 1
ATOM 692 N N . CYS A 1 90 ? -0.372 2.828 -4.386 1.00 90.81 90 CYS A N 1
ATOM 693 C CA . CYS A 1 90 ? -1.574 2.029 -4.610 1.00 90.81 90 CYS A CA 1
ATOM 694 C C . CYS A 1 90 ? -2.148 1.516 -3.279 1.00 90.81 90 CYS A C 1
ATOM 696 O O . CYS A 1 90 ? -3.350 1.630 -3.036 1.00 90.81 90 CYS A O 1
ATOM 698 N N . TYR A 1 91 ? -1.284 1.030 -2.385 1.00 89.19 91 TYR A N 1
ATOM 699 C CA . TYR A 1 91 ? -1.662 0.608 -1.042 1.00 89.19 91 TYR A CA 1
ATOM 700 C C . TYR A 1 91 ? -2.305 1.753 -0.248 1.00 89.19 91 TYR A C 1
ATOM 702 O O . TYR A 1 91 ? -3.411 1.578 0.258 1.00 89.19 91 TYR A O 1
ATOM 710 N N . VAL A 1 92 ? -1.679 2.936 -0.199 1.00 91.38 92 VAL A N 1
ATOM 711 C CA . VAL A 1 92 ? -2.223 4.118 0.502 1.00 91.38 92 VAL A CA 1
ATOM 712 C C . VAL A 1 92 ? -3.607 4.494 -0.033 1.00 91.38 92 VAL A C 1
ATOM 714 O O . VAL A 1 92 ? -4.522 4.759 0.747 1.00 91.38 92 VAL A O 1
ATOM 717 N N . TYR A 1 93 ? -3.792 4.478 -1.356 1.00 91.50 93 TYR A N 1
ATOM 718 C CA . TYR A 1 93 ? -5.082 4.775 -1.981 1.00 91.50 93 TYR A CA 1
ATOM 719 C C . TYR A 1 93 ? -6.176 3.790 -1.543 1.00 91.50 93 TYR A C 1
ATOM 721 O O . TYR A 1 93 ? -7.251 4.205 -1.098 1.00 91.50 93 TYR A O 1
ATOM 729 N N . VAL A 1 94 ? -5.903 2.486 -1.635 1.00 88.94 94 VAL A N 1
ATOM 730 C CA . VAL A 1 94 ? -6.887 1.449 -1.295 1.00 88.94 94 VAL A CA 1
ATOM 731 C C . VAL A 1 94 ? -7.149 1.403 0.217 1.00 88.94 94 VAL A C 1
ATOM 733 O O . VAL A 1 94 ? -8.301 1.260 0.630 1.00 88.94 94 VAL A O 1
ATOM 736 N N . ASP A 1 95 ? -6.123 1.567 1.056 1.00 89.06 95 ASP A N 1
ATOM 737 C CA . ASP A 1 95 ? -6.270 1.613 2.518 1.00 89.06 95 ASP A CA 1
ATOM 738 C C . ASP A 1 95 ? -7.098 2.837 2.951 1.00 89.06 95 ASP A C 1
ATOM 740 O O . ASP A 1 95 ? -8.006 2.723 3.778 1.00 89.06 95 ASP A O 1
ATOM 744 N N . ALA A 1 96 ? -6.897 4.001 2.320 1.00 89.94 96 ALA A N 1
ATOM 745 C CA . ALA A 1 96 ? -7.701 5.193 2.592 1.00 89.94 96 ALA A CA 1
ATOM 746 C C . ALA A 1 96 ? -9.177 4.998 2.206 1.00 89.94 96 ALA A C 1
ATOM 748 O O . ALA A 1 96 ? -10.065 5.411 2.955 1.00 89.94 96 ALA A O 1
ATOM 749 N N . GLN A 1 97 ? -9.441 4.325 1.080 1.00 89.19 97 GLN A N 1
ATOM 750 C CA . GLN A 1 97 ? -10.799 4.003 0.640 1.00 89.19 97 GLN A CA 1
ATOM 751 C C . GLN A 1 97 ? -11.506 3.054 1.619 1.00 89.19 97 GLN A C 1
ATOM 753 O O . GLN A 1 97 ? -12.676 3.257 1.940 1.00 89.19 97 GLN A O 1
ATOM 758 N N . ARG A 1 98 ? -10.793 2.052 2.150 1.00 85.19 98 ARG A N 1
ATOM 759 C CA . ARG A 1 98 ? -11.328 1.108 3.149 1.00 85.19 98 ARG A CA 1
ATOM 760 C C . ARG A 1 98 ? -11.658 1.771 4.481 1.00 85.19 98 ARG A C 1
ATOM 762 O O . ARG A 1 98 ? -12.624 1.389 5.133 1.00 85.19 98 ARG A O 1
ATOM 769 N N . ARG A 1 99 ? -10.872 2.771 4.874 1.00 85.62 99 ARG A N 1
ATOM 770 C CA . ARG A 1 99 ? -11.090 3.556 6.098 1.00 85.62 99 ARG A CA 1
ATOM 771 C C . ARG A 1 99 ? -12.208 4.596 5.954 1.00 85.62 99 ARG A C 1
ATOM 773 O O . ARG A 1 99 ? -12.475 5.319 6.904 1.00 85.62 99 ARG A O 1
ATOM 780 N N . GLY A 1 100 ? -12.860 4.688 4.790 1.00 84.06 100 GLY A N 1
ATOM 781 C CA . GLY A 1 100 ? -13.935 5.655 4.541 1.00 84.06 100 GLY A CA 1
ATOM 782 C C . GLY A 1 100 ? -13.451 7.105 4.433 1.00 84.06 100 GLY A C 1
ATOM 783 O O . GLY A 1 100 ? -14.261 8.029 4.459 1.00 84.06 100 GLY A O 1
ATOM 784 N N . MET A 1 101 ? -12.140 7.318 4.298 1.00 86.62 101 MET A N 1
ATOM 785 C CA . MET A 1 101 ? -11.555 8.642 4.116 1.00 86.62 101 MET A CA 1
ATOM 786 C C . MET A 1 101 ? -11.525 9.013 2.627 1.00 86.62 101 MET A C 1
ATOM 788 O O . MET A 1 101 ? -11.540 8.150 1.747 1.00 86.62 101 MET A O 1
ATOM 792 N N . LYS A 1 102 ? -11.432 10.313 2.314 1.00 92.06 102 LYS A N 1
ATOM 793 C CA . LYS A 1 102 ? -11.269 10.800 0.932 1.00 92.06 102 LYS A CA 1
ATOM 794 C C . LYS A 1 102 ? -9.915 10.349 0.362 1.00 92.06 102 LYS A C 1
ATOM 796 O O . LYS A 1 102 ? -8.922 11.065 0.479 1.00 92.06 102 LYS A O 1
ATOM 801 N N . ALA A 1 103 ? -9.886 9.172 -0.265 1.00 91.38 103 ALA A N 1
ATOM 802 C CA . ALA A 1 103 ? -8.667 8.498 -0.723 1.00 91.38 103 ALA A CA 1
ATOM 803 C C . ALA A 1 103 ? -7.784 9.356 -1.639 1.00 91.38 103 ALA A C 1
ATOM 805 O O . ALA A 1 103 ? -6.564 9.341 -1.514 1.00 91.38 103 ALA A O 1
ATOM 806 N N . ILE A 1 104 ? -8.400 10.157 -2.512 1.00 93.69 104 ILE A N 1
ATOM 807 C CA . ILE A 1 104 ? -7.687 11.031 -3.451 1.00 93.69 104 ILE A CA 1
ATOM 808 C C . ILE A 1 104 ? -6.878 12.105 -2.714 1.00 93.69 104 ILE A C 1
ATOM 810 O O . ILE A 1 104 ? -5.748 12.373 -3.100 1.00 93.69 104 ILE A O 1
ATOM 814 N N . LEU A 1 105 ? -7.419 12.695 -1.641 1.00 93.81 105 LEU A N 1
ATOM 815 C CA . LEU A 1 105 ? -6.708 13.727 -0.877 1.00 93.81 105 LEU A CA 1
ATOM 816 C C . LEU A 1 105 ? -5.492 13.144 -0.156 1.00 93.81 105 LEU A C 1
ATOM 818 O O . LEU A 1 105 ? -4.423 13.745 -0.173 1.00 93.81 105 LEU A O 1
ATOM 822 N N . TRP A 1 106 ? -5.644 11.955 0.430 1.00 94.25 106 TRP A N 1
ATOM 823 C CA . TRP A 1 106 ? -4.542 11.256 1.090 1.00 94.25 106 TRP A CA 1
ATOM 824 C C . TRP A 1 106 ? -3.464 10.809 0.107 1.00 94.25 106 TRP A C 1
ATOM 826 O O . TRP A 1 106 ? -2.281 10.953 0.399 1.00 94.25 106 TRP A O 1
ATOM 836 N N . LEU A 1 107 ? -3.857 10.331 -1.076 1.00 93.81 107 LEU A N 1
ATOM 837 C CA . LEU A 1 107 ? -2.914 9.997 -2.139 1.00 93.81 107 LEU A CA 1
ATOM 838 C C . LEU A 1 107 ? -2.175 11.243 -2.647 1.00 93.81 107 LEU A C 1
ATOM 840 O O . LEU A 1 107 ? -0.960 11.206 -2.812 1.00 93.81 107 LEU A O 1
ATOM 844 N N . LEU A 1 108 ? -2.889 12.354 -2.857 1.00 94.31 108 LEU A N 1
ATOM 845 C CA . LEU A 1 108 ? -2.288 13.616 -3.285 1.00 94.31 108 LEU A CA 1
ATOM 846 C C . LEU A 1 108 ? -1.286 14.126 -2.246 1.00 94.31 108 LEU A C 1
ATOM 848 O O . LEU A 1 108 ? -0.188 14.525 -2.613 1.00 94.31 108 LEU A O 1
ATOM 852 N N . LEU A 1 109 ? -1.633 14.054 -0.959 1.00 93.44 109 LEU A N 1
ATOM 853 C CA . LEU A 1 109 ? -0.724 14.398 0.133 1.00 93.44 109 LEU A CA 1
ATOM 854 C C . LEU A 1 109 ? 0.516 13.494 0.138 1.00 93.44 109 LEU A C 1
ATOM 856 O O . LEU A 1 109 ? 1.628 13.983 0.303 1.00 93.44 109 LEU A O 1
ATOM 860 N N . ALA A 1 110 ? 0.338 12.189 -0.077 1.00 93.00 110 ALA A N 1
ATOM 861 C CA . ALA A 1 110 ? 1.438 11.234 -0.129 1.00 93.00 110 ALA A CA 1
ATOM 862 C C . ALA A 1 110 ? 2.406 11.497 -1.298 1.00 93.00 110 ALA A C 1
ATOM 864 O O . ALA A 1 110 ? 3.604 11.295 -1.131 1.00 93.00 110 ALA A O 1
ATOM 865 N N . ILE A 1 111 ? 1.897 11.935 -2.457 1.00 93.06 111 ILE A N 1
ATOM 866 C CA . ILE A 1 111 ? 2.691 12.187 -3.673 1.00 93.06 111 ILE A CA 1
ATOM 867 C C . ILE A 1 111 ? 3.327 13.584 -3.673 1.00 93.06 111 ILE A C 1
ATOM 869 O O . ILE A 1 111 ? 4.464 13.739 -4.109 1.00 93.06 111 ILE A O 1
ATOM 873 N N . LEU A 1 112 ? 2.591 14.608 -3.235 1.00 94.25 112 LEU A N 1
ATOM 874 C CA . LEU A 1 112 ? 3.021 16.006 -3.335 1.00 94.25 112 LEU A CA 1
ATOM 875 C C . LEU A 1 112 ? 4.068 16.369 -2.279 1.00 94.25 112 LEU A C 1
ATOM 877 O O . LEU A 1 112 ? 4.881 17.265 -2.499 1.00 94.25 112 LEU A O 1
ATOM 881 N N . VAL A 1 113 ? 4.043 15.690 -1.132 1.00 93.50 113 VAL A N 1
ATOM 882 C CA . VAL A 1 113 ? 5.029 15.900 -0.074 1.00 93.50 113 VAL A CA 1
ATOM 883 C C . VAL A 1 113 ? 6.247 15.001 -0.343 1.00 93.50 113 VAL A C 1
ATOM 885 O O . VAL A 1 113 ? 6.094 13.776 -0.347 1.00 93.50 113 VAL A O 1
ATOM 888 N N . PRO A 1 114 ? 7.449 15.575 -0.546 1.00 89.62 114 PRO A N 1
ATOM 889 C CA . PRO A 1 114 ? 8.653 14.814 -0.874 1.00 89.62 114 PRO A CA 1
ATOM 890 C C . PRO A 1 114 ? 9.137 13.927 0.287 1.00 89.62 114 PRO A C 1
ATOM 892 O O . PRO A 1 114 ? 8.597 13.949 1.396 1.00 89.62 114 PRO A O 1
ATOM 895 N N . ASP A 1 115 ? 10.159 13.115 0.004 1.00 89.25 115 ASP A N 1
ATOM 896 C CA . ASP A 1 115 ? 10.887 12.297 0.988 1.00 89.25 115 ASP A CA 1
ATOM 897 C C . ASP A 1 115 ? 10.020 11.293 1.768 1.00 89.25 115 ASP A C 1
ATOM 899 O O . ASP A 1 115 ? 10.314 10.942 2.908 1.00 89.25 115 ASP A O 1
ATOM 903 N N . LEU A 1 116 ? 8.920 10.826 1.159 1.00 90.31 116 LEU A N 1
ATOM 904 C CA . LEU A 1 116 ? 7.919 9.942 1.778 1.00 90.31 116 LEU A CA 1
ATOM 905 C C . LEU A 1 116 ? 7.267 10.535 3.041 1.00 90.31 116 LEU A C 1
ATOM 907 O O . LEU A 1 116 ? 6.516 9.836 3.726 1.00 90.31 116 LEU A O 1
ATOM 911 N N . ILE A 1 117 ? 7.472 11.820 3.343 1.00 92.88 117 ILE A N 1
ATOM 912 C CA . ILE A 1 117 ? 6.894 12.457 4.531 1.00 92.88 117 ILE A CA 1
ATOM 913 C C . ILE A 1 117 ? 5.364 12.403 4.453 1.00 92.88 117 ILE A C 1
ATOM 915 O O . ILE A 1 117 ? 4.711 12.107 5.449 1.00 92.88 117 ILE A O 1
ATOM 919 N N . GLY A 1 118 ? 4.775 12.583 3.266 1.00 92.50 118 GLY A N 1
ATOM 920 C CA . GLY A 1 118 ? 3.328 12.447 3.073 1.00 92.50 118 GLY A CA 1
ATOM 921 C C . GLY A 1 118 ? 2.801 11.043 3.400 1.00 92.50 118 GLY A C 1
ATOM 922 O O . GLY A 1 118 ? 1.727 10.902 3.985 1.00 92.50 118 GLY A O 1
ATOM 923 N N . VAL A 1 119 ? 3.584 10.003 3.098 1.00 92.50 119 VAL A N 1
ATOM 924 C CA . VAL A 1 119 ? 3.261 8.614 3.458 1.00 92.50 119 VAL A CA 1
ATOM 925 C C . VAL A 1 119 ? 3.359 8.416 4.972 1.00 92.50 119 VAL A C 1
ATOM 927 O O . VAL A 1 119 ? 2.458 7.834 5.573 1.00 92.50 119 VAL A O 1
ATOM 930 N N . VAL A 1 120 ? 4.404 8.937 5.618 1.00 93.44 120 VAL A N 1
ATOM 931 C CA . VAL A 1 120 ? 4.547 8.874 7.083 1.00 93.44 120 VAL A CA 1
ATOM 932 C C . VAL A 1 120 ? 3.380 9.583 7.774 1.00 93.44 120 VAL A C 1
ATOM 934 O O . VAL A 1 120 ? 2.760 9.016 8.674 1.00 93.44 120 VAL A O 1
ATOM 937 N N . ILE A 1 121 ? 3.020 10.783 7.313 1.00 93.06 121 ILE A N 1
ATOM 938 C CA . ILE A 1 121 ? 1.872 11.545 7.817 1.00 93.06 121 ILE A CA 1
ATOM 939 C C . ILE A 1 121 ? 0.578 10.737 7.667 1.00 93.06 121 ILE A C 1
ATOM 941 O O . ILE A 1 121 ? -0.199 10.658 8.620 1.00 93.06 121 ILE A O 1
ATOM 945 N N . TYR A 1 122 ? 0.361 10.093 6.514 1.00 91.56 122 TYR A N 1
ATOM 946 C CA . TYR A 1 122 ? -0.779 9.198 6.310 1.00 91.56 122 TYR A CA 1
ATOM 947 C C . TYR A 1 122 ? -0.826 8.089 7.368 1.00 91.56 122 TYR A C 1
ATOM 949 O O . TYR A 1 122 ? -1.860 7.895 8.005 1.00 91.56 122 TYR A O 1
ATOM 957 N N . PHE A 1 123 ? 0.289 7.395 7.613 1.00 90.38 123 PHE A N 1
ATOM 958 C CA . PHE A 1 123 ? 0.335 6.312 8.600 1.00 90.38 123 PHE A CA 1
ATOM 959 C C . PHE A 1 123 ? 0.109 6.783 10.041 1.00 90.38 123 PHE A C 1
ATOM 961 O O . PHE A 1 123 ? -0.477 6.035 10.825 1.00 90.38 123 PHE A O 1
ATOM 968 N N . LEU A 1 124 ? 0.536 7.999 10.388 1.00 90.75 124 LEU A N 1
ATOM 969 C CA . LEU A 1 124 ? 0.315 8.584 11.714 1.00 90.75 124 LEU A CA 1
ATOM 970 C C . LEU A 1 124 ? -1.140 9.017 11.924 1.00 90.75 124 LEU A C 1
ATOM 972 O O . LEU A 1 124 ? -1.696 8.814 13.002 1.00 90.75 124 LEU A O 1
ATOM 976 N N . LEU A 1 125 ? -1.761 9.605 10.900 1.00 90.62 125 LEU A N 1
ATOM 977 C CA . LEU A 1 125 ? -3.115 10.157 10.983 1.00 90.62 125 LEU A CA 1
ATOM 978 C C . LEU A 1 125 ? -4.211 9.173 10.565 1.00 90.62 125 LEU A C 1
ATOM 980 O O . LEU A 1 125 ? -5.391 9.508 10.679 1.00 90.62 125 LEU A O 1
ATOM 984 N N . ARG A 1 126 ? -3.858 7.972 10.089 1.00 88.88 126 ARG A N 1
ATOM 985 C CA . ARG A 1 126 ? -4.840 7.002 9.595 1.00 88.88 126 ARG A CA 1
ATOM 986 C C . ARG A 1 126 ? -5.913 6.704 10.640 1.00 88.88 126 ARG A C 1
ATOM 988 O O . ARG A 1 126 ? -5.641 6.365 11.796 1.00 88.88 126 ARG A O 1
ATOM 995 N N . GLU A 1 127 ? -7.163 6.783 10.211 1.00 84.50 127 GLU A N 1
ATOM 996 C CA . GLU A 1 127 ? -8.293 6.393 11.044 1.00 84.50 127 GLU A CA 1
ATOM 997 C C . GLU A 1 127 ? -8.362 4.870 11.194 1.00 84.50 127 GLU A C 1
ATOM 999 O O . GLU A 1 127 ? -7.979 4.144 10.276 1.00 84.50 127 GLU A O 1
ATOM 1004 N N . PRO A 1 128 ? -8.819 4.340 12.339 1.00 82.12 128 PRO A N 1
ATOM 1005 C CA . PRO A 1 128 ? -9.016 2.903 12.474 1.00 82.12 128 PRO A CA 1
ATOM 1006 C C . PRO A 1 128 ? -10.091 2.412 11.496 1.00 82.12 128 PRO A C 1
ATOM 1008 O O . PRO A 1 128 ? -10.974 3.173 11.104 1.00 82.12 128 PRO A O 1
ATOM 1011 N N . LEU A 1 129 ? -10.018 1.135 11.105 1.00 80.81 129 LEU A N 1
ATOM 1012 C CA . LEU A 1 129 ? -11.011 0.553 10.202 1.00 80.81 129 LEU A CA 1
ATOM 1013 C C . LEU A 1 129 ? -12.423 0.667 10.809 1.00 80.81 129 LEU A C 1
ATOM 1015 O O . LEU A 1 129 ? -12.586 0.452 12.016 1.00 80.81 129 LEU A O 1
ATOM 1019 N N . PRO A 1 130 ? -13.443 0.986 9.995 1.00 81.00 130 PRO A N 1
ATOM 1020 C CA . PRO A 1 130 ? -14.825 0.948 10.442 1.00 81.00 130 PRO A CA 1
ATOM 1021 C C . P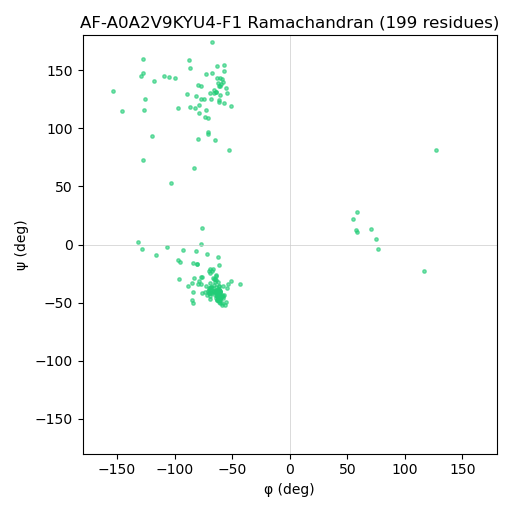RO A 1 130 ? -15.215 -0.484 10.827 1.00 81.00 130 PRO A C 1
ATOM 1023 O O . PRO A 1 130 ? -14.783 -1.456 10.207 1.00 81.00 130 PRO A O 1
ATOM 1026 N N . LEU A 1 131 ? -16.034 -0.601 11.866 1.00 78.88 131 LEU A N 1
ATOM 1027 C CA . LEU A 1 131 ? -16.458 -1.870 12.450 1.00 78.88 131 LEU A CA 1
ATOM 1028 C C . LEU A 1 131 ? -17.962 -2.026 12.322 1.00 78.88 131 LEU A C 1
ATOM 1030 O O . LEU A 1 131 ? -18.719 -1.092 12.584 1.00 78.88 131 LEU A O 1
ATOM 1034 N N . ASN A 1 132 ? -18.403 -3.241 12.027 1.00 82.62 132 ASN A N 1
ATOM 1035 C CA . ASN A 1 132 ? -19.820 -3.569 12.032 1.00 82.62 132 ASN A CA 1
ATOM 1036 C C . ASN A 1 132 ? -20.220 -4.026 13.437 1.00 82.62 132 ASN A C 1
ATOM 1038 O O . ASN A 1 132 ? -19.580 -4.894 14.037 1.00 82.62 132 ASN A O 1
ATOM 1042 N N . CYS A 1 133 ? -21.290 -3.443 13.977 1.00 82.81 133 CYS A N 1
ATOM 1043 C CA . CYS A 1 133 ? -21.798 -3.817 15.289 1.00 82.81 133 CYS A CA 1
ATOM 1044 C C . CYS A 1 133 ? -22.326 -5.267 15.273 1.00 82.81 133 CYS A C 1
ATOM 1046 O O . CYS A 1 133 ? -23.167 -5.591 14.433 1.00 82.81 133 CYS A O 1
ATOM 1048 N N . PRO A 1 134 ? -21.935 -6.142 16.219 1.00 77.56 134 PRO A N 1
ATOM 1049 C CA . PRO A 1 134 ? -22.419 -7.523 16.253 1.00 77.56 134 PRO A CA 1
ATOM 1050 C C . PRO A 1 134 ? -23.902 -7.636 16.639 1.00 77.56 134 PRO A C 1
ATOM 1052 O O . PRO A 1 134 ? -24.536 -8.642 16.320 1.00 77.56 134 PRO A O 1
ATOM 1055 N N . GLN A 1 135 ? -24.461 -6.634 17.325 1.00 80.75 135 GLN A N 1
ATOM 1056 C CA . GLN A 1 135 ? -25.853 -6.669 17.769 1.00 80.75 135 GLN A CA 1
ATOM 1057 C C . GLN A 1 135 ? -26.820 -6.189 16.677 1.00 80.75 135 GLN A C 1
ATOM 1059 O O . GLN A 1 135 ? -27.815 -6.855 16.421 1.00 80.75 135 GLN A O 1
ATOM 1064 N N . CYS A 1 136 ? -26.535 -5.050 16.038 1.00 84.25 136 CYS A N 1
ATOM 1065 C CA . CYS A 1 136 ? -27.460 -4.406 15.098 1.00 84.25 136 CYS A CA 1
ATOM 1066 C C . CYS A 1 136 ? -26.955 -4.331 13.649 1.00 84.25 136 CYS A C 1
ATOM 1068 O O . CYS A 1 136 ? -27.707 -3.931 12.770 1.00 84.25 136 CYS A O 1
ATOM 1070 N N . GLY A 1 137 ? -25.690 -4.672 13.384 1.00 82.44 137 GLY A N 1
ATOM 1071 C CA . GLY A 1 137 ? -25.095 -4.610 12.045 1.00 82.44 137 GLY A CA 1
ATOM 1072 C C . GLY A 1 137 ? -24.706 -3.208 11.561 1.00 82.44 137 GLY A C 1
ATOM 1073 O O . GLY A 1 137 ? -24.101 -3.099 10.497 1.00 82.44 137 GLY A O 1
ATOM 1074 N N . ALA A 1 138 ? -24.994 -2.147 12.324 1.00 84.69 138 ALA A N 1
ATOM 1075 C CA . ALA A 1 138 ? -24.629 -0.781 11.951 1.00 84.69 138 ALA A CA 1
ATOM 1076 C C . ALA A 1 138 ? -23.104 -0.606 11.848 1.00 84.69 138 ALA A C 1
ATOM 1078 O O . ALA A 1 138 ? -22.356 -1.111 12.692 1.00 84.69 138 ALA A O 1
ATOM 1079 N N . VAL A 1 139 ? -22.654 0.133 10.830 1.00 82.56 139 VAL A N 1
ATOM 1080 C CA . VAL A 1 139 ? -21.243 0.500 10.647 1.00 82.56 139 VAL A CA 1
ATOM 1081 C C . VAL A 1 139 ? -20.914 1.660 11.583 1.00 82.56 139 VAL A C 1
ATOM 1083 O O . VAL A 1 139 ? -21.533 2.720 11.513 1.00 82.56 139 VAL A O 1
ATOM 1086 N N . GLY A 1 140 ? -19.953 1.453 12.479 1.00 76.50 140 GLY A N 1
ATOM 1087 C CA . GLY A 1 140 ? -19.500 2.437 13.456 1.00 76.50 140 GLY A CA 1
ATOM 1088 C C . GLY A 1 140 ? -17.988 2.638 13.414 1.00 76.50 140 GLY A C 1
ATOM 1089 O O . GLY A 1 140 ? -17.234 1.788 12.942 1.00 76.50 140 GLY A O 1
ATOM 1090 N N . ASN A 1 141 ? -17.528 3.777 13.931 1.00 75.81 141 ASN A N 1
ATOM 1091 C CA . ASN A 1 141 ? -16.101 4.037 14.095 1.00 75.81 141 ASN A CA 1
ATOM 1092 C C . ASN A 1 141 ? -15.560 3.266 15.314 1.00 75.81 141 ASN A C 1
ATOM 1094 O O . ASN A 1 141 ? -16.164 3.293 16.388 1.00 75.81 141 ASN A O 1
ATOM 1098 N N . ALA A 1 142 ? -14.390 2.637 15.175 1.00 73.06 142 ALA A N 1
ATOM 1099 C CA . ALA A 1 142 ? -13.701 1.910 16.247 1.00 73.06 142 ALA A CA 1
ATOM 1100 C C . ALA A 1 142 ? -13.266 2.751 17.452 1.00 73.06 142 ALA A C 1
ATOM 1102 O O . ALA A 1 142 ? -12.847 2.203 18.477 1.00 73.06 142 ALA A O 1
ATOM 1103 N N . ARG A 1 143 ? -13.337 4.078 17.334 1.00 76.44 143 ARG A N 1
ATOM 1104 C CA . ARG A 1 143 ? -13.060 5.012 18.429 1.00 76.44 143 ARG A CA 1
ATOM 1105 C C . ARG A 1 143 ? -14.241 5.187 19.383 1.00 76.44 143 ARG A C 1
ATOM 1107 O O . ARG A 1 143 ? -14.040 5.691 20.483 1.00 76.44 143 ARG A O 1
ATOM 1114 N N . PHE A 1 144 ? -15.456 4.798 18.995 1.00 80.88 144 PHE A N 1
ATOM 1115 C CA . PHE A 1 144 ? -16.615 4.934 19.872 1.00 80.88 144 PHE A CA 1
ATOM 1116 C C . PHE A 1 144 ? -16.666 3.808 20.907 1.00 80.88 144 PHE A C 1
ATOM 1118 O O . PHE A 1 144 ? -16.465 2.640 20.588 1.00 80.88 144 PHE A O 1
ATOM 1125 N N . ASN A 1 145 ? -16.979 4.161 22.156 1.00 83.12 145 ASN A N 1
ATOM 1126 C CA . ASN A 1 145 ? -17.181 3.183 23.231 1.00 83.12 145 ASN A CA 1
ATOM 1127 C C . ASN A 1 145 ? -18.535 2.470 23.113 1.00 83.12 145 ASN A C 1
ATOM 1129 O O . ASN A 1 145 ? -18.666 1.322 23.526 1.00 83.12 145 ASN A O 1
ATOM 1133 N N . TYR A 1 146 ? -19.528 3.136 22.521 1.00 84.94 146 TYR A N 1
ATOM 1134 C CA . TYR A 1 146 ? -20.893 2.638 22.375 1.00 84.94 146 TYR A CA 1
ATOM 1135 C C . TYR A 1 146 ? -21.345 2.726 20.920 1.00 84.94 146 TYR A C 1
ATOM 1137 O O . TYR A 1 146 ? -20.974 3.650 20.195 1.00 84.94 146 TYR A O 1
ATOM 1145 N N . CYS A 1 147 ? -22.180 1.781 20.497 1.00 85.50 147 CYS A N 1
ATOM 1146 C CA . CYS A 1 147 ? -22.853 1.860 19.209 1.00 85.50 147 CYS A CA 1
ATOM 1147 C C . CYS A 1 147 ? -23.887 3.000 19.227 1.00 85.50 147 CYS A C 1
ATOM 1149 O O . CYS A 1 147 ? -24.787 2.962 20.068 1.00 85.50 147 CYS A O 1
ATOM 1151 N N . PRO A 1 148 ? -23.836 3.962 18.287 1.00 85.19 148 PRO A N 1
ATOM 1152 C CA . PRO A 1 148 ? -24.805 5.058 18.241 1.00 85.19 148 PRO A CA 1
ATOM 1153 C C . PRO A 1 148 ? -26.224 4.595 17.879 1.00 85.19 148 PRO A C 1
ATOM 1155 O O . PRO A 1 148 ? -27.185 5.279 18.205 1.00 85.19 148 PRO A O 1
ATOM 1158 N N . SER A 1 149 ? -26.375 3.438 17.222 1.00 87.50 149 SER A N 1
ATOM 1159 C CA . SER A 1 149 ? -27.684 2.929 16.790 1.00 87.50 149 SER A CA 1
ATOM 1160 C C . SER A 1 149 ? -28.389 2.075 17.845 1.00 87.50 149 SER A C 1
ATOM 1162 O O . SER A 1 149 ? -29.610 2.107 17.922 1.00 87.50 149 SER A O 1
ATOM 1164 N N . CYS A 1 150 ? -27.652 1.282 18.634 1.00 87.94 150 CYS A N 1
ATOM 1165 C CA . CYS A 1 150 ? -28.253 0.323 19.575 1.00 87.94 150 CYS A CA 1
ATOM 1166 C C . CYS A 1 150 ? -27.730 0.412 21.016 1.00 87.94 150 CYS A C 1
ATOM 1168 O O . CYS A 1 150 ? -28.197 -0.329 21.874 1.00 87.94 150 CYS A O 1
ATOM 1170 N N . GLY A 1 151 ? -26.739 1.264 21.295 1.00 85.31 151 GLY A N 1
ATOM 1171 C CA . GLY A 1 151 ? -26.159 1.423 22.632 1.00 85.31 151 GLY A CA 1
ATOM 1172 C C . GLY A 1 151 ? -25.225 0.294 23.085 1.00 85.31 151 GLY A C 1
ATOM 1173 O O . GLY A 1 151 ? -24.747 0.326 24.216 1.00 85.31 151 GLY A O 1
ATOM 1174 N N . ASN A 1 152 ? -24.920 -0.696 22.236 1.00 84.12 152 ASN A N 1
ATOM 1175 C CA . ASN A 1 152 ? -24.004 -1.781 22.599 1.00 84.12 152 ASN A CA 1
ATOM 1176 C C . ASN A 1 152 ? -22.605 -1.247 22.949 1.00 84.12 152 ASN A C 1
ATOM 1178 O O . ASN A 1 152 ? -22.005 -0.534 22.145 1.00 84.12 152 ASN A O 1
ATOM 1182 N N . ASN A 1 153 ? -22.071 -1.635 24.110 1.00 81.81 153 ASN A N 1
ATOM 1183 C CA . ASN A 1 153 ? -20.747 -1.220 24.571 1.00 81.81 153 ASN A CA 1
ATOM 1184 C C . ASN A 1 153 ? -19.642 -2.094 23.943 1.00 81.81 153 ASN A C 1
ATOM 1186 O O . ASN A 1 153 ? -19.595 -3.305 24.168 1.00 81.81 153 ASN A O 1
ATOM 1190 N N . PHE A 1 154 ? -18.753 -1.475 23.165 1.00 77.25 154 PHE A N 1
ATOM 1191 C CA . PHE A 1 154 ? -17.600 -2.126 22.536 1.00 77.25 154 PHE A CA 1
ATOM 1192 C C . PHE A 1 154 ? -16.389 -2.236 23.475 1.00 77.25 154 PHE A C 1
ATOM 1194 O O . PHE A 1 154 ? -15.599 -3.175 23.353 1.00 77.25 154 PHE A O 1
ATOM 1201 N N . ARG A 1 155 ? -16.254 -1.300 24.422 1.00 79.38 155 ARG A N 1
ATOM 1202 C CA . ARG A 1 155 ? -15.138 -1.172 25.371 1.00 79.38 155 ARG A CA 1
ATOM 1203 C C . ARG A 1 155 ? -15.672 -1.096 26.807 1.00 79.38 155 ARG A C 1
ATOM 1205 O O . ARG A 1 155 ? -15.694 -0.021 27.412 1.00 79.38 155 ARG A O 1
ATOM 1212 N N . PRO A 1 156 ? -16.169 -2.218 27.360 1.00 80.00 156 PRO A N 1
ATOM 1213 C CA . PRO A 1 156 ? -16.685 -2.253 28.712 1.00 80.00 156 PRO A CA 1
ATOM 1214 C C . PRO A 1 156 ? -15.591 -1.856 29.695 1.00 80.00 156 PRO A C 1
ATOM 1216 O O . PRO A 1 156 ? -14.431 -2.247 29.591 1.00 80.00 156 PRO A O 1
ATOM 1219 N N . THR A 1 157 ? -15.992 -1.052 30.662 1.00 85.94 157 THR A N 1
ATOM 1220 C CA . THR A 1 157 ? -15.103 -0.483 31.663 1.00 85.94 157 THR A CA 1
ATOM 1221 C C . THR A 1 157 ? -15.396 -1.136 33.007 1.00 85.94 157 THR A C 1
ATOM 1223 O O . THR A 1 157 ? -16.545 -1.466 33.304 1.00 85.94 157 THR A O 1
ATOM 1226 N N . CYS A 1 158 ? -14.372 -1.333 33.832 1.00 87.00 158 CYS A N 1
ATOM 1227 C CA . CYS A 1 158 ? -14.565 -1.829 35.186 1.00 87.00 158 CYS A CA 1
ATOM 1228 C C . CYS A 1 158 ? -15.374 -0.810 36.019 1.00 87.00 158 CYS A C 1
ATOM 1230 O O . CYS A 1 158 ? -15.004 0.363 36.064 1.00 87.00 158 CYS A O 1
ATOM 1232 N N . PRO A 1 159 ? -16.431 -1.235 36.728 1.00 85.56 159 PRO A N 1
ATOM 1233 C CA . PRO A 1 159 ? -17.255 -0.356 37.565 1.00 85.56 159 PRO A CA 1
ATOM 1234 C C . PRO A 1 159 ? -16.483 0.224 38.760 1.00 85.56 159 PRO A C 1
ATOM 1236 O O . PRO A 1 159 ? -16.768 1.337 39.191 1.00 85.56 159 PRO A O 1
ATOM 1239 N N . GLN A 1 160 ? -15.490 -0.509 39.277 1.00 88.19 160 GLN A N 1
ATOM 1240 C CA . GLN A 1 160 ? -14.739 -0.123 40.471 1.00 88.19 160 GLN A CA 1
ATOM 1241 C C . GLN A 1 160 ? -13.588 0.840 40.152 1.00 88.19 160 GLN A C 1
ATOM 1243 O O . GLN A 1 160 ? -13.459 1.879 40.787 1.00 88.19 160 GLN A O 1
ATOM 1248 N N . CYS A 1 161 ? -12.741 0.514 39.170 1.00 90.38 161 CYS A N 1
ATOM 1249 C CA . CYS A 1 161 ? -11.541 1.307 38.866 1.00 90.38 161 CYS A CA 1
ATOM 1250 C C . CYS A 1 161 ? -11.640 2.133 37.577 1.00 90.38 161 CYS A C 1
ATOM 1252 O O . CYS A 1 161 ? -10.697 2.846 37.245 1.00 90.38 161 CYS A O 1
ATOM 1254 N N . LYS A 1 162 ? -12.752 2.029 36.835 1.00 88.62 162 LYS A N 1
ATOM 1255 C CA . LYS A 1 162 ? -12.996 2.729 35.561 1.00 88.62 162 LYS A CA 1
ATOM 1256 C C . LYS A 1 162 ? -11.917 2.513 34.486 1.00 88.62 162 LYS A C 1
ATOM 1258 O O . LYS A 1 162 ? -11.826 3.294 33.545 1.00 88.62 162 LYS A O 1
ATOM 1263 N N . GLN A 1 163 ? -11.144 1.432 34.587 1.00 86.88 163 GLN A N 1
ATOM 1264 C CA . GLN A 1 163 ? -10.198 1.014 33.551 1.00 86.88 163 GLN A CA 1
ATOM 1265 C C . GLN A 1 163 ? -10.870 0.133 32.495 1.00 86.88 163 GLN A C 1
ATOM 1267 O O . GLN A 1 163 ? -11.845 -0.566 32.789 1.00 86.88 163 GLN A O 1
ATOM 1272 N N . GLU A 1 164 ? -10.347 0.165 31.268 1.00 82.31 164 GLU A N 1
ATOM 1273 C CA . GLU A 1 164 ? -10.823 -0.668 30.159 1.00 82.31 164 GLU A CA 1
ATOM 1274 C C . GLU A 1 164 ? -10.642 -2.154 30.507 1.00 82.31 164 GLU A C 1
ATOM 1276 O O . GLU A 1 164 ? -9.545 -2.608 30.831 1.00 82.31 164 GLU A O 1
ATOM 1281 N N . ALA A 1 165 ? -11.737 -2.911 30.474 1.00 83.75 165 ALA A N 1
ATOM 1282 C CA . ALA A 1 165 ? -11.730 -4.352 30.679 1.00 83.75 165 ALA A CA 1
ATOM 1283 C C . ALA A 1 165 ? -11.924 -5.044 29.331 1.00 83.75 165 ALA A C 1
ATOM 1285 O O . ALA A 1 165 ? -12.687 -4.566 28.487 1.00 83.75 165 ALA A O 1
ATOM 1286 N N . ARG A 1 166 ? -11.274 -6.189 29.098 1.00 75.81 166 ARG A N 1
ATOM 1287 C CA . ARG A 1 166 ? -11.512 -6.934 27.859 1.00 75.81 166 ARG A CA 1
ATOM 1288 C C . ARG A 1 166 ? -12.878 -7.626 27.957 1.00 75.81 166 ARG A C 1
ATOM 1290 O O . ARG A 1 166 ? -13.112 -8.383 28.896 1.00 75.81 166 ARG A O 1
ATOM 1297 N N . PRO A 1 167 ? -13.809 -7.430 27.002 1.00 71.69 167 PRO A N 1
ATOM 1298 C CA . PRO A 1 167 ? -14.988 -8.280 26.905 1.00 71.69 167 PRO A CA 1
ATOM 1299 C C . PRO A 1 167 ? -14.616 -9.767 26.899 1.00 71.69 167 PRO A C 1
ATOM 1301 O O . PRO A 1 167 ? -13.903 -10.227 26.004 1.00 71.69 167 PRO A O 1
ATOM 1304 N N . GLY A 1 168 ? -15.118 -10.484 27.904 1.00 73.81 168 GLY A N 1
ATOM 1305 C CA . GLY A 1 168 ? -14.803 -11.886 28.179 1.00 73.81 168 GLY A CA 1
ATOM 1306 C C . GLY A 1 168 ? -14.097 -12.098 29.519 1.00 73.81 168 GLY A C 1
ATOM 1307 O O . GLY A 1 168 ? -14.232 -13.179 30.084 1.00 73.81 168 GLY A O 1
ATOM 1308 N N . ASP A 1 169 ? -13.431 -11.074 30.061 1.00 78.19 169 ASP A N 1
ATOM 1309 C CA . ASP A 1 169 ? -12.745 -11.174 31.349 1.00 78.19 169 ASP A CA 1
ATOM 1310 C C . ASP A 1 169 ? -13.747 -11.389 32.490 1.00 78.19 169 ASP A C 1
ATOM 1312 O O . ASP A 1 169 ? -14.761 -10.693 32.604 1.00 78.19 169 ASP A O 1
ATOM 1316 N N . HIS A 1 170 ? -13.443 -12.357 33.354 1.00 85.44 170 HIS A N 1
ATOM 1317 C CA . HIS A 1 170 ? -14.209 -12.597 34.576 1.00 85.44 170 HIS A CA 1
ATOM 1318 C C . HIS A 1 170 ? -13.827 -11.617 35.691 1.00 85.44 170 HIS A C 1
ATOM 1320 O O . HIS A 1 170 ? -14.690 -11.178 36.448 1.00 85.44 170 HIS A O 1
ATOM 1326 N N . TYR A 1 171 ? -12.552 -11.227 35.738 1.00 87.75 171 TYR A N 1
ATOM 1327 C CA . TYR A 1 171 ? -11.983 -10.329 36.736 1.00 87.75 171 TYR A CA 1
ATOM 1328 C C . TYR A 1 171 ? -11.208 -9.203 36.054 1.00 87.75 171 TYR A C 1
ATOM 1330 O O . TYR A 1 171 ? -10.567 -9.421 35.028 1.00 87.75 171 TYR A O 1
ATOM 1338 N N . CYS A 1 172 ? -11.243 -7.999 36.623 1.00 88.00 172 CYS A N 1
ATOM 1339 C CA . CYS A 1 172 ? -10.453 -6.881 36.115 1.00 88.00 172 CYS A CA 1
ATOM 1340 C C . CYS A 1 172 ? -8.949 -7.115 36.367 1.00 88.00 172 CYS A C 1
ATOM 1342 O O . CYS A 1 172 ? -8.574 -7.342 37.518 1.00 88.00 172 CYS A O 1
ATOM 1344 N N . PRO A 1 173 ? -8.067 -6.966 35.361 1.00 86.25 173 PRO A N 1
ATOM 1345 C CA . PRO A 1 173 ? -6.627 -7.179 35.538 1.00 86.25 173 PRO A CA 1
ATOM 1346 C C . PRO A 1 173 ? -5.958 -6.148 36.458 1.00 86.25 173 PRO A C 1
ATOM 1348 O O . PRO A 1 173 ? -4.891 -6.419 36.994 1.00 86.25 173 PRO A O 1
ATOM 1351 N N . ASN A 1 174 ? -6.568 -4.974 36.654 1.00 89.75 174 ASN A N 1
ATOM 1352 C CA . ASN A 1 174 ? -5.960 -3.890 37.428 1.00 89.75 174 ASN A CA 1
ATOM 1353 C C . ASN A 1 174 ? -6.408 -3.850 38.899 1.00 89.75 174 ASN A C 1
ATOM 1355 O O . ASN A 1 174 ? -5.675 -3.372 39.754 1.00 89.75 174 ASN A O 1
ATOM 1359 N N . CYS A 1 175 ? -7.627 -4.304 39.205 1.00 92.69 175 CYS A N 1
ATOM 1360 C CA . CYS A 1 175 ? -8.193 -4.217 40.561 1.00 92.69 175 CYS A CA 1
ATOM 1361 C C . CYS A 1 175 ? -8.816 -5.523 41.071 1.00 92.69 175 CYS A C 1
ATOM 1363 O O . CYS A 1 175 ? -9.386 -5.528 42.157 1.00 92.69 175 CYS A O 1
ATOM 1365 N N . ALA A 1 176 ? -8.753 -6.605 40.287 1.00 89.75 176 ALA A N 1
ATOM 1366 C CA . ALA A 1 176 ? -9.337 -7.915 40.588 1.00 89.75 176 ALA A CA 1
ATOM 1367 C C . ALA A 1 176 ? -10.863 -7.929 40.844 1.00 89.75 176 ALA A C 1
ATOM 1369 O O . ALA A 1 176 ? -11.405 -8.940 41.282 1.00 89.75 176 ALA A O 1
ATOM 1370 N N . CYS A 1 177 ? -11.578 -6.841 40.533 1.00 89.25 177 CYS A N 1
ATOM 1371 C CA . CYS A 1 177 ? -13.036 -6.761 40.655 1.00 89.25 177 CYS A CA 1
ATOM 1372 C C . CYS A 1 177 ? -13.735 -7.793 39.749 1.00 89.25 177 CYS A C 1
ATOM 1374 O O . CYS A 1 177 ? -13.365 -7.924 38.579 1.00 89.25 177 CYS A O 1
ATOM 1376 N N . ASP A 1 178 ? -14.759 -8.483 40.263 1.00 88.56 178 ASP A N 1
ATOM 1377 C CA . ASP A 1 178 ? -15.567 -9.445 39.502 1.00 88.56 178 ASP A CA 1
ATOM 1378 C C . ASP A 1 178 ? -16.515 -8.722 38.524 1.00 88.56 178 ASP A C 1
ATOM 1380 O O . ASP A 1 178 ? -17.509 -8.076 38.887 1.00 88.56 178 ASP A O 1
ATOM 1384 N N . LEU A 1 179 ? -16.208 -8.855 37.236 1.00 83.81 179 LEU A N 1
ATOM 1385 C CA . LEU A 1 179 ? -16.947 -8.231 36.140 1.00 83.81 179 LEU A CA 1
ATOM 1386 C C . LEU A 1 179 ? -18.220 -9.012 35.778 1.00 83.81 179 LEU A C 1
ATOM 1388 O O . LEU A 1 179 ? -19.117 -8.475 35.121 1.00 83.81 179 LEU A O 1
ATOM 1392 N N . THR A 1 180 ? -18.335 -10.272 36.204 1.00 78.62 180 THR A N 1
ATOM 1393 C CA . THR A 1 180 ? -19.520 -11.105 35.960 1.00 78.62 180 THR A CA 1
ATOM 1394 C C . THR A 1 180 ? -20.618 -10.897 36.991 1.00 78.62 180 THR A C 1
ATOM 1396 O O . THR A 1 180 ? -21.798 -10.956 36.627 1.00 78.62 180 THR A O 1
ATOM 1399 N N . ALA A 1 181 ? -20.245 -10.609 38.240 1.00 65.31 181 ALA A N 1
ATOM 1400 C CA . ALA A 1 181 ? -21.173 -10.236 39.302 1.00 65.31 181 ALA A CA 1
ATOM 1401 C C . ALA A 1 181 ? -21.801 -8.861 39.030 1.00 65.31 181 ALA A C 1
ATOM 1403 O O . ALA A 1 181 ? -23.018 -8.707 39.127 1.00 65.31 181 ALA A O 1
ATOM 1404 N N . THR A 1 182 ? -20.997 -7.895 38.570 1.00 56.09 182 THR A N 1
ATOM 1405 C CA . THR A 1 182 ? -21.467 -6.514 38.377 1.00 56.09 182 THR A CA 1
ATOM 1406 C C . THR A 1 182 ? -22.472 -6.348 37.227 1.00 56.09 182 THR A C 1
ATOM 1408 O O . THR A 1 182 ? -23.288 -5.432 37.240 1.00 56.09 182 THR A O 1
ATOM 1411 N N . LYS A 1 183 ? -22.521 -7.271 36.252 1.00 52.91 183 LYS A N 1
ATOM 1412 C CA . LYS A 1 183 ? -23.597 -7.280 35.237 1.00 52.91 183 LYS A CA 1
ATOM 1413 C C . LYS A 1 183 ? -25.000 -7.484 35.827 1.00 52.91 183 LYS A C 1
ATOM 1415 O O . LYS A 1 183 ? -25.974 -7.231 35.125 1.00 52.91 183 LYS A O 1
ATOM 1420 N N . ARG A 1 184 ? -25.117 -7.981 37.064 1.00 44.31 184 ARG A N 1
ATOM 1421 C CA . ARG A 1 184 ? -26.403 -8.286 37.716 1.00 44.31 184 ARG A CA 1
ATOM 1422 C C . ARG A 1 184 ? -26.913 -7.151 38.607 1.00 44.31 184 ARG A C 1
ATOM 1424 O O . ARG A 1 184 ? -28.091 -7.140 38.935 1.00 44.31 184 ARG A O 1
ATOM 1431 N N . THR A 1 185 ? -26.064 -6.189 38.955 1.00 43.06 185 THR A N 1
ATOM 1432 C CA . THR A 1 185 ? -26.359 -5.069 39.863 1.00 43.06 185 THR A CA 1
ATOM 1433 C C . THR A 1 185 ? -26.594 -3.767 39.093 1.00 43.06 185 THR A C 1
ATOM 1435 O O . THR A 1 185 ? -25.991 -2.733 39.355 1.00 43.06 185 THR A O 1
ATOM 1438 N N . GLY A 1 186 ? -27.507 -3.811 38.118 1.00 41.47 186 GLY A N 1
ATOM 1439 C CA . GLY A 1 186 ? -28.074 -2.622 37.465 1.00 41.47 186 GLY A CA 1
ATOM 1440 C C . GLY A 1 186 ? -29.123 -1.885 38.312 1.00 41.47 186 GLY A C 1
ATOM 1441 O O . GLY A 1 186 ? -29.851 -1.053 37.780 1.00 41.47 186 GLY A O 1
ATOM 1442 N N . THR A 1 187 ? -29.216 -2.180 39.608 1.00 38.78 187 THR A N 1
ATOM 1443 C CA . THR A 1 187 ? -30.071 -1.480 40.571 1.00 38.78 187 THR A CA 1
ATOM 1444 C C . THR A 1 187 ? -29.169 -1.047 41.717 1.00 38.78 187 THR A C 1
ATOM 1446 O O . THR A 1 187 ? -28.504 -1.878 42.330 1.00 38.78 187 THR A O 1
ATOM 1449 N N . GLY A 1 188 ? -29.049 0.269 41.886 1.00 44.47 188 GLY A N 1
ATOM 1450 C CA . GLY A 1 188 ? -27.963 0.915 42.610 1.00 44.47 188 GLY A CA 1
ATOM 1451 C C . GLY A 1 188 ? -27.791 0.466 44.054 1.00 44.47 188 GLY A C 1
ATOM 1452 O O . GLY A 1 188 ? -28.666 0.685 44.877 1.00 44.47 188 GLY A O 1
ATOM 1453 N N . GLU A 1 189 ? -26.598 -0.037 44.359 1.00 37.50 189 GLU A N 1
ATOM 1454 C CA . GLU A 1 189 ? -25.961 0.160 45.657 1.00 37.50 189 GLU A CA 1
ATOM 1455 C C . GLU A 1 189 ? -24.434 0.071 45.473 1.00 37.50 189 GLU A C 1
ATOM 1457 O O . GLU A 1 189 ? -23.954 -0.820 44.761 1.00 37.50 189 GLU A O 1
ATOM 1462 N N . PRO A 1 190 ? -23.639 1.010 46.019 1.00 40.75 190 PRO A N 1
ATOM 1463 C CA . PRO A 1 190 ? -22.192 0.975 45.871 1.00 40.75 190 PRO A CA 1
ATOM 1464 C C . PRO A 1 190 ? -21.627 -0.173 46.713 1.00 40.75 190 PRO A C 1
ATOM 1466 O O . PRO A 1 190 ? -21.591 -0.103 47.939 1.00 40.75 190 PRO A O 1
ATOM 1469 N N . VAL A 1 191 ? -21.150 -1.234 46.058 1.00 48.25 191 VAL A N 1
ATOM 1470 C CA . VAL A 1 191 ? -20.378 -2.288 46.726 1.00 48.25 191 VAL A CA 1
ATOM 1471 C C . VAL A 1 191 ? -19.010 -1.712 47.088 1.00 48.25 191 VAL A C 1
ATOM 1473 O O . VAL A 1 191 ? -18.084 -1.677 46.277 1.00 48.25 191 VAL A O 1
ATOM 1476 N N . ILE A 1 192 ? -18.893 -1.228 48.322 1.00 45.66 192 ILE A N 1
ATOM 1477 C CA . ILE A 1 192 ? -17.613 -0.937 48.963 1.00 45.66 192 ILE A CA 1
ATOM 1478 C C . ILE A 1 192 ? -16.968 -2.293 49.258 1.00 45.66 192 ILE A C 1
ATOM 1480 O O . ILE A 1 192 ? -17.288 -2.942 50.251 1.00 45.66 192 ILE A O 1
A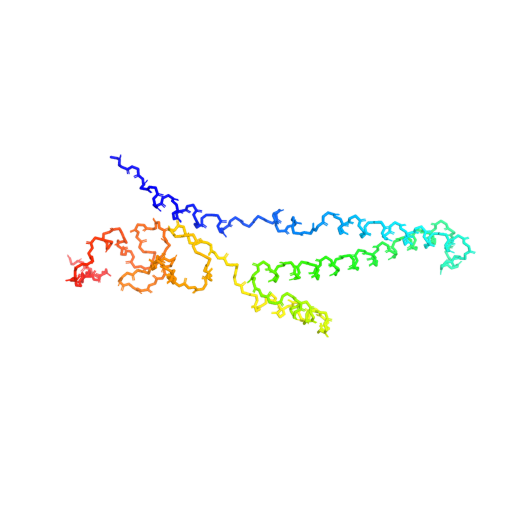TOM 1484 N N . SER A 1 193 ? -16.083 -2.751 48.374 1.00 46.09 193 SER A N 1
ATOM 1485 C CA . SER A 1 193 ? -15.211 -3.881 48.691 1.00 46.09 193 SER A CA 1
ATOM 1486 C C . SER A 1 193 ? -14.018 -3.358 49.506 1.00 46.09 193 SER A C 1
ATOM 1488 O O . SER A 1 193 ? -13.386 -2.387 49.079 1.00 46.09 193 SER A O 1
ATOM 1490 N N . PRO A 1 194 ? -13.708 -3.943 50.678 1.00 43.25 194 PRO A N 1
ATOM 1491 C CA . PRO A 1 194 ? -12.645 -3.456 51.551 1.00 43.25 194 PRO A CA 1
ATOM 1492 C C . PRO A 1 194 ? -11.262 -3.652 50.915 1.00 43.25 194 PRO A C 1
ATOM 1494 O O . PRO A 1 194 ? -11.030 -4.600 50.163 1.00 43.25 194 PRO A O 1
ATOM 1497 N N . ALA A 1 195 ? -10.353 -2.722 51.218 1.00 41.66 195 ALA A N 1
ATOM 1498 C CA . ALA A 1 195 ? -8.991 -2.670 50.695 1.00 41.66 195 ALA A CA 1
ATOM 1499 C C . ALA A 1 195 ? -8.182 -3.945 51.025 1.00 41.66 195 ALA A C 1
ATOM 1501 O O . ALA A 1 195 ? -8.302 -4.475 52.134 1.00 41.66 195 ALA A O 1
ATOM 1502 N N . PRO A 1 196 ? -7.319 -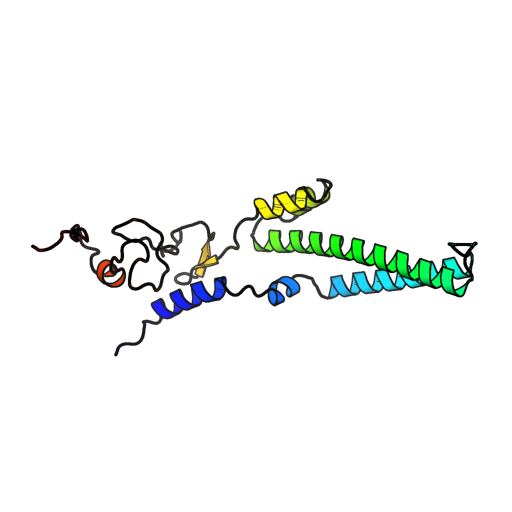4.430 50.112 1.00 46.78 196 PRO A N 1
ATOM 1503 C CA . PRO A 1 196 ? -6.422 -5.531 50.414 1.00 46.78 196 PRO A CA 1
ATOM 1504 C C . PRO A 1 196 ? -5.227 -5.003 51.218 1.00 46.78 196 PRO A C 1
ATOM 1506 O O . PRO A 1 196 ? -4.403 -4.259 50.694 1.00 46.78 196 PRO A O 1
ATOM 1509 N N . GLY A 1 197 ? -5.124 -5.410 52.484 1.00 54.41 197 GLY A N 1
ATOM 1510 C CA . GLY A 1 197 ? -3.892 -5.266 53.265 1.00 54.41 197 GLY A CA 1
ATOM 1511 C C . GLY A 1 197 ? -4.058 -4.565 54.608 1.00 54.41 197 GLY A C 1
ATOM 1512 O O . GLY A 1 197 ? -3.693 -3.405 54.758 1.00 54.41 197 GLY A O 1
ATOM 1513 N N . ALA A 1 198 ? -4.508 -5.311 55.614 1.00 38.94 198 ALA A N 1
ATOM 1514 C CA . ALA A 1 198 ? -4.103 -5.073 56.994 1.00 38.94 198 ALA A CA 1
ATOM 1515 C C . ALA A 1 198 ? -3.540 -6.398 57.541 1.00 38.94 198 ALA A C 1
ATOM 1517 O O . ALA A 1 198 ? -4.219 -7.425 57.421 1.00 38.94 198 ALA A O 1
ATOM 1518 N N . PRO A 1 199 ? -2.305 -6.423 58.075 1.00 49.66 199 PRO A N 1
ATOM 1519 C CA . PRO A 1 199 ? -1.750 -7.621 58.692 1.00 49.66 199 PRO A CA 1
ATOM 1520 C C . PRO A 1 199 ? -2.579 -7.992 59.927 1.00 49.66 199 PRO A C 1
ATOM 1522 O O . PRO A 1 199 ? -2.892 -7.136 60.755 1.00 49.66 199 PRO A O 1
ATOM 1525 N N . ARG A 1 200 ? -2.961 -9.268 60.031 1.00 48.19 200 ARG A N 1
ATOM 1526 C CA . ARG A 1 200 ? -3.556 -9.819 61.252 1.00 48.19 200 ARG A CA 1
ATOM 1527 C C . ARG A 1 200 ? -2.425 -10.056 62.254 1.00 48.19 200 ARG A C 1
ATOM 1529 O O . ARG A 1 200 ? -1.444 -10.702 61.890 1.00 48.19 200 ARG A O 1
ATOM 1536 N N . LEU A 1 201 ? -2.569 -9.478 63.448 1.00 44.53 201 LEU A N 1
ATOM 1537 C CA . LEU A 1 201 ? -1.801 -9.836 64.645 1.00 44.53 201 LEU A CA 1
ATOM 1538 C C . LEU A 1 201 ? -1.952 -11.330 64.953 1.00 44.53 201 LEU A C 1
ATOM 1540 O O . LEU A 1 201 ? -3.064 -11.858 64.705 1.00 44.53 201 LEU A O 1
#

Secondary structure (DSSP, 8-state):
-PPPPHHHHHHHHHHHHHH---HHHHHTTS-HHHHHHHHHHHHHHHHHHHHHHHHS-SSTTS-HHHHHHHHHHHHHHHHHHHHHHHHHHHHHHHHHHHTTS-HHHHHHHHHHSTTTHHHHHHHHHPPPPPEE-TTT--EE-TT-SB-TTT--BSS-B-TTT--B--TT-SB-TTT--BHHHHTT--S-----PPPS-----